Protein AF-A0A0N5ASW5-F1 (afdb_monomer_lite)

Radius of gyration: 36.77 Å; chains: 1; bounding box: 75×44×100 Å

Foldseek 3Di:
DVVVPDPDPDDPVVVVVVVVVVVVVVVVVVVVVVVVVCCVVPPDDPPDDDDPVVVVCVVVVVVVVVVCVVCVVVVVVVVVVPPPDQWDWAKKWKFKDKAPFFTPAIDIDGPVQWDQADPVRLVVLVVLLVPDDDDPLSVLQVVVCVVDDSRNHTDHDDDLHGPDDRPGDPVNLVVLLVCLVVVHWMWMKMKMWTDTPDPPFDIAIDIDIGTADNVVSVQVSCQSVVVDFKDKGKDQAADAWDDDRHYHIGHPVSSCVSNVRRIDIDMDGDDDDD

Sequence (274 aa):
MDWTFTATSLTVGDFVRLENYYNEFLSQNCWIQFDHWIDTFFPTQKGRPSPMPGKFFKGVASIVGLIAVMLAPMFMFAFLNSFGTRDPPNYLRFSISIGGYPTLYEMHATGSTLHNISVEGMNVINQELHSLKDNEMRRSAYAFLSVFSNADVFQVFLEPYSLSNWEISTFTKQRLLAQLHRKEKLSFIFEMKIERESRGAPSTHFTSVSAIEPLQMESLMSVINGSVSKANITLNLPRYFLVPPFSVVTPAVPVNLALNASRINSTWKYEQGC

pLDDT: mean 88.05, std 7.62, range [48.09, 97.06]

Structure (mmCIF, N/CA/C/O backbone):
data_AF-A0A0N5ASW5-F1
#
_entry.id   AF-A0A0N5ASW5-F1
#
loop_
_atom_site.group_PDB
_atom_site.id
_atom_site.type_symbol
_atom_site.label_atom_id
_atom_site.label_alt_id
_atom_site.label_comp_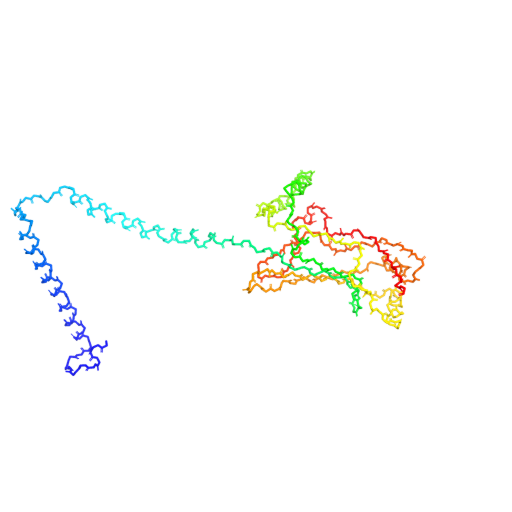id
_atom_site.label_asym_id
_atom_site.label_entity_id
_atom_site.label_seq_id
_atom_site.pdbx_PDB_ins_code
_atom_site.Cartn_x
_atom_site.Cartn_y
_atom_site.Cartn_z
_atom_site.occupancy
_atom_site.B_iso_or_equ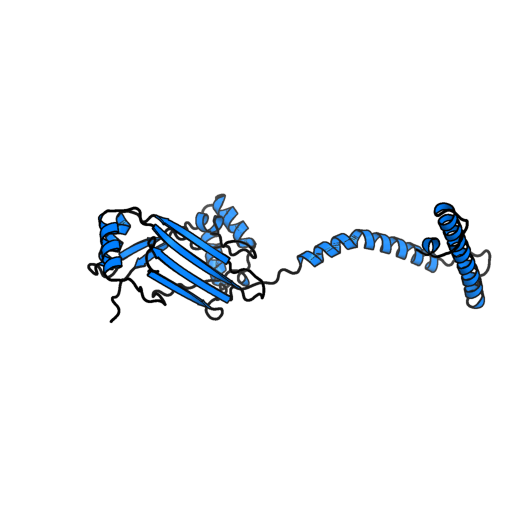iv
_atom_site.auth_seq_id
_atom_site.auth_comp_id
_atom_site.auth_asym_id
_atom_site.auth_atom_id
_atom_site.pdbx_PDB_model_num
ATOM 1 N N . MET A 1 1 ? -2.489 -16.445 -52.102 1.00 87.31 1 MET A N 1
ATOM 2 C CA . MET A 1 1 ? -3.836 -15.966 -52.476 1.00 87.31 1 MET A CA 1
ATOM 3 C C . MET A 1 1 ? -3.977 -15.918 -53.997 1.00 87.31 1 MET A C 1
ATOM 5 O O . MET A 1 1 ? -4.982 -16.382 -54.500 1.00 87.31 1 MET A O 1
ATOM 9 N N . ASP A 1 2 ? -2.964 -15.478 -54.744 1.00 91.69 2 ASP A N 1
ATOM 10 C CA . ASP A 1 2 ? -3.066 -15.351 -56.213 1.00 91.69 2 ASP A CA 1
ATOM 11 C C . ASP A 1 2 ? -3.300 -16.669 -56.970 1.00 91.69 2 ASP A C 1
ATOM 13 O O . ASP A 1 2 ? -4.085 -16.704 -57.918 1.00 91.69 2 ASP A O 1
ATOM 17 N N . TRP A 1 3 ? -2.712 -17.780 -56.510 1.00 92.81 3 TRP A N 1
ATOM 18 C CA . TRP A 1 3 ? -2.950 -19.103 -57.106 1.00 92.81 3 TRP A CA 1
ATOM 19 C C . TRP A 1 3 ? -4.429 -19.520 -57.078 1.00 92.81 3 TRP A C 1
ATOM 21 O O . TRP A 1 3 ? -4.921 -20.082 -58.049 1.00 92.81 3 TRP A O 1
ATOM 31 N N . THR A 1 4 ? -5.163 -19.226 -55.995 1.00 92.75 4 THR A N 1
ATOM 32 C CA . THR A 1 4 ? -6.551 -19.700 -55.833 1.00 92.75 4 THR A CA 1
ATOM 33 C C . THR A 1 4 ? -7.538 -19.014 -56.774 1.00 92.75 4 THR A C 1
ATOM 35 O O . THR A 1 4 ? -8.599 -19.567 -57.037 1.00 92.75 4 THR A O 1
ATOM 38 N N . PHE A 1 5 ? -7.213 -17.814 -57.262 1.00 93.19 5 PHE A N 1
ATOM 39 C CA . PHE A 1 5 ? -8.097 -17.012 -58.116 1.00 93.19 5 PHE A CA 1
ATOM 40 C C . PHE A 1 5 ? -7.650 -16.958 -59.581 1.00 93.19 5 PHE A C 1
ATOM 42 O O . PHE A 1 5 ? -8.340 -16.368 -60.410 1.00 93.19 5 PHE A O 1
ATOM 49 N N . THR A 1 6 ? -6.527 -17.593 -59.919 1.00 90.94 6 THR A N 1
ATOM 50 C CA . THR A 1 6 ? -5.991 -17.623 -61.282 1.00 90.94 6 THR A CA 1
ATOM 51 C C . THR A 1 6 ? -6.285 -18.971 -61.925 1.00 90.94 6 THR A C 1
ATOM 53 O O . THR A 1 6 ? -5.970 -20.017 -61.362 1.00 90.94 6 THR A O 1
ATOM 56 N N . ALA A 1 7 ? -6.852 -18.967 -63.132 1.00 91.12 7 ALA A N 1
ATOM 57 C CA . ALA A 1 7 ? -7.035 -20.190 -63.906 1.00 91.12 7 ALA A CA 1
ATOM 58 C C . ALA A 1 7 ? -5.672 -20.692 -64.422 1.00 91.12 7 ALA A C 1
ATOM 60 O O . ALA A 1 7 ? -5.204 -20.269 -65.477 1.00 91.12 7 ALA A O 1
ATOM 61 N N . THR A 1 8 ? -5.020 -21.571 -63.657 1.00 91.69 8 THR A N 1
ATOM 62 C CA . THR A 1 8 ? -3.728 -22.187 -63.993 1.00 91.69 8 THR A CA 1
ATOM 63 C C . THR A 1 8 ? -3.811 -23.710 -63.944 1.00 91.69 8 THR A C 1
ATOM 65 O O . THR A 1 8 ? -4.549 -24.279 -63.143 1.00 91.69 8 THR A O 1
ATOM 68 N N . SER A 1 9 ? -3.043 -24.381 -64.802 1.00 92.38 9 SER A N 1
ATOM 69 C CA . SER A 1 9 ? -2.887 -25.840 -64.795 1.00 92.38 9 SER A CA 1
ATOM 70 C C . SER A 1 9 ? -1.784 -26.319 -63.843 1.00 92.38 9 SER A C 1
ATOM 72 O O . SER A 1 9 ? -1.559 -27.522 -63.727 1.00 92.38 9 SER A O 1
ATOM 74 N N . LEU A 1 10 ? -1.061 -25.392 -63.205 1.00 93.44 10 LEU A N 1
ATOM 75 C CA . LEU A 1 10 ? 0.015 -25.696 -62.265 1.00 93.44 10 LEU A CA 1
ATOM 76 C C . LEU A 1 10 ? -0.542 -26.095 -60.896 1.00 93.44 10 LEU A C 1
ATOM 78 O O . LEU A 1 10 ? -1.493 -25.492 -60.387 1.00 93.44 10 LEU A O 1
ATOM 82 N N . THR A 1 11 ? 0.111 -27.066 -60.255 1.00 93.06 11 THR A N 1
ATOM 83 C CA . THR A 1 11 ? -0.141 -27.363 -58.841 1.00 93.06 11 THR A CA 1
ATOM 84 C C . THR A 1 11 ? 0.278 -26.175 -57.965 1.00 93.06 11 THR A C 1
ATOM 86 O O . THR A 1 11 ? 1.081 -25.338 -58.383 1.00 93.06 11 THR A O 1
ATOM 89 N N . VAL A 1 12 ? -0.226 -26.098 -56.726 1.00 92.62 12 VAL A N 1
ATOM 90 C CA . VAL A 1 12 ? 0.167 -25.041 -55.767 1.00 92.62 12 VAL A CA 1
ATOM 91 C C . VAL A 1 12 ? 1.690 -24.967 -55.615 1.00 92.62 12 VAL A C 1
ATOM 93 O O . VAL A 1 12 ? 2.259 -23.879 -55.602 1.00 92.62 12 VAL A O 1
ATOM 96 N N . GLY A 1 13 ? 2.353 -26.125 -55.510 1.00 93.56 13 GLY A N 1
ATOM 97 C CA . GLY A 1 13 ? 3.802 -26.202 -55.327 1.00 93.56 13 GLY A CA 1
ATOM 98 C C . GLY A 1 13 ? 4.571 -25.669 -56.534 1.00 93.56 13 GLY A C 1
ATOM 99 O O . GLY A 1 13 ? 5.510 -24.892 -56.365 1.00 93.56 13 GLY A O 1
ATOM 100 N N . ASP A 1 14 ? 4.138 -26.023 -57.746 1.00 94.50 14 ASP A N 1
ATOM 101 C CA . ASP A 1 14 ? 4.777 -25.555 -58.980 1.00 94.50 14 ASP A CA 1
ATOM 102 C C . ASP A 1 14 ? 4.554 -24.056 -59.203 1.00 94.50 14 ASP A C 1
ATOM 104 O O . ASP A 1 14 ? 5.468 -23.356 -59.634 1.00 94.50 14 ASP A O 1
ATOM 108 N N . PHE A 1 15 ? 3.371 -23.543 -58.849 1.00 95.00 15 PHE A N 1
ATOM 109 C CA . PHE A 1 15 ? 3.071 -22.113 -58.905 1.00 95.00 15 PHE A CA 1
ATOM 110 C C . PHE A 1 15 ? 3.951 -21.306 -57.944 1.00 95.00 15 PHE A C 1
ATOM 112 O O . PHE A 1 15 ? 4.569 -20.328 -58.355 1.00 95.00 15 PHE A O 1
ATOM 119 N N . VAL A 1 16 ? 4.072 -21.736 -56.681 1.00 94.38 16 VAL A N 1
ATOM 120 C CA . VAL A 1 16 ? 4.953 -21.076 -55.698 1.00 94.38 16 VAL A CA 1
ATOM 121 C C . VAL A 1 16 ? 6.413 -21.134 -56.145 1.00 94.38 16 VAL A C 1
ATOM 123 O O . VAL A 1 16 ? 7.151 -20.164 -55.980 1.00 94.38 16 VAL A O 1
ATOM 126 N N . ARG A 1 17 ? 6.846 -22.249 -56.741 1.00 95.50 17 ARG A N 1
ATOM 127 C CA . ARG A 1 17 ? 8.215 -22.387 -57.244 1.00 95.50 17 ARG A CA 1
ATOM 128 C C . ARG A 1 17 ? 8.492 -21.452 -58.422 1.00 95.50 17 ARG A C 1
ATOM 130 O O . ARG A 1 17 ? 9.551 -20.827 -58.449 1.00 95.50 17 ARG A O 1
ATOM 137 N N . LEU A 1 18 ? 7.559 -21.351 -59.369 1.00 95.12 18 LEU A N 1
ATOM 138 C CA . LEU A 1 18 ? 7.642 -20.406 -60.483 1.00 95.12 18 LEU A CA 1
ATOM 139 C C . LEU A 1 18 ? 7.717 -18.960 -59.971 1.00 95.12 18 LEU A C 1
ATOM 141 O O . LEU A 1 18 ? 8.572 -18.203 -60.423 1.00 95.12 18 LEU A O 1
ATOM 145 N N . GLU A 1 19 ? 6.903 -18.615 -58.974 1.00 94.81 19 GLU A N 1
ATOM 146 C CA . GLU A 1 19 ? 6.900 -17.290 -58.351 1.00 94.81 19 GLU A CA 1
ATOM 147 C C . GLU A 1 19 ? 8.222 -16.979 -57.628 1.00 94.81 19 GLU A C 1
ATOM 149 O O . GLU A 1 19 ? 8.755 -15.878 -57.745 1.00 94.81 19 GLU A O 1
ATOM 154 N N . ASN A 1 20 ? 8.816 -17.947 -56.923 1.00 96.12 20 ASN A N 1
ATOM 155 C CA . ASN A 1 20 ? 10.120 -17.741 -56.287 1.00 96.12 20 ASN A CA 1
ATOM 156 C C . ASN A 1 20 ? 11.228 -17.480 -57.322 1.00 96.12 20 ASN A C 1
ATOM 158 O O . ASN A 1 20 ? 11.999 -16.536 -57.165 1.00 96.12 20 ASN A O 1
ATOM 162 N N . TYR A 1 21 ? 11.278 -18.262 -58.409 1.00 97.06 21 TYR A N 1
ATOM 163 C CA . TYR A 1 21 ? 12.238 -18.021 -59.494 1.00 97.06 21 TYR A CA 1
ATOM 164 C C . TYR A 1 21 ? 12.029 -16.662 -60.159 1.00 97.06 21 TYR A C 1
ATOM 166 O O . TYR A 1 21 ? 13.002 -15.970 -60.459 1.00 97.06 21 TYR A O 1
ATOM 174 N N . TYR A 1 22 ? 10.773 -16.271 -60.379 1.00 95.81 22 TYR A N 1
ATOM 175 C CA . TYR A 1 22 ? 10.449 -14.962 -60.930 1.00 95.81 22 TYR A CA 1
ATOM 176 C C . TYR A 1 22 ? 10.956 -13.832 -60.022 1.00 95.81 22 TYR A C 1
ATOM 178 O O . TYR A 1 22 ? 11.618 -12.915 -60.506 1.00 95.81 22 TYR A O 1
ATOM 186 N N . ASN A 1 23 ? 10.737 -13.931 -58.708 1.00 96.00 23 ASN A N 1
ATOM 187 C CA . ASN A 1 23 ? 11.215 -12.942 -57.739 1.00 96.00 23 ASN A CA 1
ATOM 188 C C . ASN A 1 23 ? 12.749 -12.875 -57.658 1.00 96.00 23 ASN A C 1
ATOM 190 O O . ASN A 1 23 ? 13.314 -11.781 -57.601 1.00 96.00 23 ASN A O 1
ATOM 194 N N . GLU A 1 24 ? 13.441 -14.016 -57.705 1.00 96.12 24 GLU A N 1
ATOM 195 C CA . GLU A 1 24 ? 14.909 -14.056 -57.757 1.00 96.12 24 GLU A CA 1
ATOM 196 C C . GLU A 1 24 ? 15.450 -13.404 -59.036 1.00 96.12 24 GLU A C 1
ATOM 198 O O . GLU A 1 24 ? 16.344 -12.554 -58.969 1.00 96.12 24 GLU A O 1
ATOM 203 N N . PHE A 1 25 ? 14.882 -13.748 -60.196 1.00 96.62 25 PHE A N 1
ATOM 204 C CA . PHE A 1 25 ? 15.273 -13.169 -61.481 1.00 96.62 25 PHE A CA 1
ATOM 205 C C . PHE A 1 25 ? 15.029 -11.658 -61.514 1.00 96.62 25 PHE A C 1
ATOM 207 O O . PHE A 1 25 ? 15.906 -10.888 -61.910 1.00 96.62 25 PHE A O 1
ATOM 214 N N . LEU A 1 26 ? 13.856 -11.219 -61.053 1.00 96.38 26 LEU A N 1
ATOM 215 C CA . LEU A 1 26 ? 13.510 -9.807 -60.997 1.00 96.38 26 LEU A CA 1
ATOM 216 C C . LEU A 1 26 ? 14.457 -9.043 -60.064 1.00 96.38 26 LEU A C 1
ATOM 218 O O . LEU A 1 26 ? 14.933 -7.970 -60.430 1.00 96.38 26 LEU A O 1
ATOM 222 N N . SER A 1 27 ? 14.793 -9.610 -58.899 1.00 95.44 27 SER A N 1
ATOM 223 C CA . SER A 1 27 ? 15.769 -9.022 -57.977 1.00 95.44 27 SER A CA 1
ATOM 224 C C . SER A 1 27 ? 17.135 -8.837 -58.644 1.00 95.44 27 SER A C 1
ATOM 226 O O . SER A 1 27 ? 17.696 -7.742 -58.594 1.00 95.44 27 SER A O 1
ATOM 228 N N . GLN A 1 28 ? 17.650 -9.864 -59.326 1.00 95.50 28 GLN A N 1
ATOM 229 C CA . GLN A 1 28 ? 18.925 -9.782 -60.047 1.00 95.50 28 GLN A CA 1
ATOM 230 C C . GLN A 1 28 ? 18.892 -8.735 -61.164 1.00 95.50 28 GLN A C 1
ATOM 232 O O . GLN A 1 28 ? 19.827 -7.945 -61.291 1.00 95.50 28 GLN A O 1
ATOM 237 N N . ASN A 1 29 ? 17.811 -8.687 -61.943 1.00 95.50 29 ASN A N 1
ATOM 238 C CA . ASN A 1 29 ? 17.663 -7.704 -63.010 1.00 95.50 29 ASN A CA 1
ATOM 239 C C . ASN A 1 29 ? 17.637 -6.267 -62.459 1.00 95.50 29 ASN A C 1
ATOM 241 O O . ASN A 1 29 ? 18.316 -5.391 -62.995 1.00 95.50 29 ASN A O 1
ATOM 245 N N . CYS A 1 30 ? 16.933 -6.032 -61.347 1.00 95.94 30 CYS A N 1
ATOM 246 C CA . CYS A 1 30 ? 16.947 -4.745 -60.649 1.00 95.94 30 CYS A CA 1
ATOM 247 C C . CYS A 1 30 ? 18.352 -4.373 -60.150 1.00 95.94 30 CYS A C 1
ATOM 249 O O . CYS A 1 30 ? 18.756 -3.222 -60.295 1.00 95.94 30 CYS A O 1
ATOM 251 N N . TRP A 1 31 ? 19.122 -5.327 -59.611 1.00 95.38 31 TRP A N 1
ATOM 252 C CA . TRP A 1 31 ? 20.511 -5.088 -59.198 1.00 95.38 31 TRP A CA 1
ATOM 253 C C . TRP A 1 31 ? 21.413 -4.690 -60.369 1.00 95.38 31 TRP A C 1
ATOM 255 O O . TRP A 1 31 ? 22.183 -3.742 -60.238 1.00 95.38 31 TRP A O 1
ATOM 265 N N . ILE A 1 32 ? 21.296 -5.363 -61.517 1.00 93.12 32 ILE A N 1
ATOM 266 C CA . ILE A 1 32 ? 22.068 -5.036 -62.728 1.00 93.12 32 ILE A CA 1
ATOM 267 C C . ILE A 1 32 ? 21.703 -3.637 -63.242 1.00 93.12 32 ILE A C 1
ATOM 269 O O . ILE A 1 32 ? 22.583 -2.836 -63.552 1.00 93.12 32 ILE A O 1
ATOM 273 N N . GLN A 1 33 ? 20.408 -3.315 -63.307 1.00 93.25 33 GLN A N 1
ATOM 274 C CA . GLN A 1 33 ? 19.946 -1.986 -63.720 1.00 93.25 33 GLN A CA 1
ATOM 275 C C . GLN A 1 33 ? 20.427 -0.890 -62.766 1.00 93.25 33 GLN A C 1
ATOM 277 O O . GLN A 1 33 ? 20.834 0.182 -63.214 1.00 93.25 33 GLN A O 1
ATOM 282 N N . PHE A 1 34 ? 20.406 -1.161 -61.461 1.00 90.50 34 PHE A N 1
ATOM 283 C CA . PHE A 1 34 ? 20.915 -0.249 -60.446 1.00 90.50 34 PHE A CA 1
ATOM 284 C C . PHE A 1 34 ? 22.425 -0.017 -60.585 1.00 90.50 34 PHE A C 1
ATOM 286 O O . PHE A 1 34 ? 22.869 1.124 -60.486 1.00 90.50 34 PHE A O 1
ATOM 293 N N . ASP A 1 35 ? 23.205 -1.061 -60.872 1.00 87.75 35 ASP A N 1
ATOM 294 C CA . ASP A 1 35 ? 24.650 -0.954 -61.112 1.00 87.75 35 ASP A CA 1
ATOM 295 C C . ASP A 1 35 ? 24.953 -0.089 -62.348 1.00 87.75 35 ASP A C 1
ATOM 297 O O . ASP A 1 35 ? 25.720 0.868 -62.266 1.00 87.75 35 ASP A O 1
ATOM 301 N N . HIS A 1 36 ? 24.248 -0.324 -63.463 1.00 88.31 36 HIS A N 1
ATOM 302 C CA . HIS A 1 36 ? 24.344 0.519 -64.664 1.00 88.31 36 HIS A CA 1
ATOM 303 C C . HIS A 1 36 ? 23.963 1.984 -64.391 1.00 88.31 36 HIS A C 1
ATOM 305 O O . HIS A 1 36 ? 24.597 2.910 -64.910 1.00 88.31 36 HIS A O 1
ATOM 311 N N . TRP A 1 37 ? 22.922 2.207 -63.583 1.00 89.44 37 TRP A N 1
ATOM 312 C CA . TRP A 1 37 ? 22.513 3.547 -63.172 1.00 89.44 37 TRP A CA 1
ATOM 313 C C . TRP A 1 37 ? 23.610 4.225 -62.342 1.00 89.44 37 TRP A C 1
ATOM 315 O O . TRP A 1 37 ? 23.983 5.354 -62.655 1.00 89.44 37 TRP A O 1
ATOM 325 N N . ILE A 1 38 ? 24.188 3.536 -61.350 1.00 84.50 38 ILE A N 1
ATOM 326 C CA . ILE A 1 38 ? 25.306 4.063 -60.552 1.00 84.50 38 ILE A CA 1
ATOM 327 C C . ILE A 1 38 ? 26.499 4.406 -61.440 1.00 84.50 38 ILE A C 1
ATOM 329 O O . ILE A 1 38 ? 27.022 5.511 -61.316 1.00 84.50 38 ILE A O 1
ATOM 333 N N . ASP A 1 39 ? 26.906 3.518 -62.348 1.00 81.38 39 ASP A N 1
ATOM 334 C CA . ASP A 1 39 ? 28.066 3.731 -63.222 1.00 81.38 39 ASP A CA 1
ATOM 335 C C . ASP A 1 39 ? 27.908 4.962 -64.133 1.00 81.38 39 ASP A C 1
ATOM 337 O O . ASP A 1 39 ? 28.898 5.607 -64.482 1.00 81.38 39 ASP A O 1
ATOM 341 N N . THR A 1 40 ? 26.668 5.328 -64.480 1.00 83.75 40 THR A N 1
ATOM 342 C CA . THR A 1 40 ? 26.372 6.524 -65.286 1.00 83.75 40 THR A CA 1
ATOM 343 C C . THR A 1 40 ? 26.692 7.820 -64.532 1.00 83.75 40 THR A C 1
ATOM 345 O O . THR A 1 40 ? 27.187 8.775 -65.129 1.00 83.75 40 THR A O 1
ATOM 348 N N . PHE A 1 41 ? 26.430 7.866 -63.222 1.00 81.94 41 PHE A N 1
ATOM 349 C CA . PHE A 1 41 ? 26.639 9.062 -62.391 1.00 81.94 41 PHE A CA 1
ATOM 350 C C . PHE A 1 41 ? 27.962 9.037 -61.608 1.00 81.94 41 PHE A C 1
ATOM 352 O O . PHE A 1 41 ? 28.520 10.090 -61.301 1.00 81.94 41 PHE A O 1
ATOM 359 N N . PHE A 1 42 ? 28.483 7.848 -61.304 1.00 78.75 42 PHE A N 1
ATOM 360 C CA . PHE A 1 42 ? 29.691 7.605 -60.519 1.00 78.75 42 PHE A CA 1
ATOM 361 C C . PHE A 1 42 ? 30.549 6.530 -61.205 1.00 78.75 42 PHE A C 1
ATOM 363 O O . PHE A 1 42 ? 30.552 5.381 -60.764 1.00 78.75 42 PHE A O 1
ATOM 370 N N . PRO A 1 43 ? 31.298 6.873 -62.271 1.00 74.69 43 PRO A N 1
ATOM 371 C CA . PRO A 1 43 ? 32.051 5.890 -63.041 1.00 74.69 43 PRO A CA 1
ATOM 372 C C . PRO A 1 43 ? 33.133 5.243 -62.174 1.00 74.69 43 PRO A C 1
ATOM 374 O O . PRO A 1 43 ? 34.139 5.866 -61.814 1.00 74.69 43 PRO A O 1
ATOM 377 N N . THR A 1 44 ? 32.937 3.971 -61.836 1.00 71.69 44 THR A N 1
ATOM 378 C CA . THR A 1 44 ? 33.926 3.196 -61.092 1.00 71.69 44 THR A CA 1
ATOM 379 C C . THR A 1 44 ? 34.940 2.574 -62.055 1.00 71.69 44 THR A C 1
ATOM 381 O O . THR A 1 44 ? 34.599 1.965 -63.068 1.00 71.69 44 THR A O 1
ATOM 384 N N . GLN A 1 45 ? 36.239 2.738 -61.783 1.00 73.31 45 GLN A N 1
ATOM 385 C CA . GLN A 1 45 ? 37.270 2.096 -62.604 1.00 73.31 45 GLN A CA 1
ATOM 386 C C . GLN A 1 45 ? 37.308 0.592 -62.310 1.00 73.31 45 GLN A C 1
ATOM 388 O O . GLN A 1 45 ? 37.710 0.173 -61.219 1.00 73.31 45 GLN A O 1
ATOM 393 N N . LYS A 1 46 ? 36.917 -0.221 -63.297 1.00 74.69 46 LYS A N 1
ATOM 394 C CA . LYS A 1 46 ? 36.947 -1.688 -63.211 1.00 74.69 46 LYS A CA 1
ATOM 395 C C . LYS A 1 46 ? 38.375 -2.171 -62.922 1.00 74.69 46 LYS A C 1
ATOM 397 O O . LYS A 1 46 ? 39.330 -1.720 -63.549 1.00 74.69 46 LYS A O 1
ATOM 402 N N . GLY A 1 47 ? 38.526 -3.070 -61.948 1.00 77.44 47 GLY A N 1
ATOM 403 C CA . GLY A 1 47 ? 39.823 -3.638 -61.550 1.00 77.44 47 GLY A CA 1
ATOM 404 C C . GLY A 1 47 ? 40.577 -2.883 -60.446 1.00 77.44 47 GLY A C 1
ATOM 405 O O . GLY A 1 47 ? 41.649 -3.333 -60.046 1.00 77.44 47 GLY A O 1
ATOM 406 N N . ARG A 1 48 ? 40.039 -1.776 -59.908 1.00 78.44 48 ARG A N 1
ATOM 407 C CA . ARG A 1 48 ? 40.587 -1.134 -58.698 1.00 78.44 48 ARG A CA 1
ATOM 408 C C . ARG A 1 48 ? 39.905 -1.634 -57.419 1.00 78.44 48 ARG A C 1
ATOM 410 O O . ARG A 1 48 ? 38.709 -1.920 -57.432 1.00 78.44 48 ARG A O 1
ATOM 417 N N . PRO A 1 49 ? 40.637 -1.726 -56.291 1.00 77.56 49 PRO A N 1
ATOM 418 C CA . PRO A 1 49 ? 40.036 -2.086 -55.013 1.00 77.56 49 PRO A CA 1
ATOM 419 C C . PRO A 1 49 ? 39.021 -1.020 -54.587 1.00 77.56 49 PRO A C 1
ATOM 421 O O . PRO A 1 49 ? 39.286 0.177 -54.690 1.00 77.56 49 PRO A O 1
ATOM 424 N N . SER A 1 50 ? 37.868 -1.449 -54.068 1.00 77.00 50 SER A N 1
ATOM 425 C CA . SER A 1 50 ? 36.850 -0.521 -53.567 1.00 77.00 50 SER A CA 1
ATOM 426 C C . SER A 1 50 ? 37.380 0.347 -52.412 1.00 77.00 50 SER A C 1
ATOM 428 O O . SER A 1 50 ? 38.195 -0.132 -51.608 1.00 77.00 50 SER A O 1
ATOM 430 N N . PRO A 1 51 ? 36.933 1.617 -52.322 1.00 80.31 51 PRO A N 1
ATOM 431 C CA . PRO A 1 51 ? 37.486 2.598 -51.396 1.00 80.31 51 PRO A CA 1
ATOM 432 C C . PRO A 1 51 ? 37.327 2.143 -49.941 1.00 80.31 51 PRO A C 1
ATOM 434 O O . PRO A 1 51 ? 36.254 1.703 -49.518 1.00 80.31 51 PRO A O 1
ATOM 437 N N . MET A 1 52 ? 38.408 2.271 -49.166 1.00 81.75 52 MET A N 1
ATOM 438 C CA . MET A 1 52 ? 38.479 1.821 -47.771 1.00 81.75 52 MET A CA 1
ATOM 439 C C . MET A 1 52 ? 37.357 2.398 -46.877 1.00 81.75 52 MET A C 1
ATOM 441 O O . MET A 1 52 ? 36.765 1.610 -46.135 1.00 81.75 52 MET A O 1
ATOM 445 N N . PRO A 1 53 ? 36.968 3.692 -46.975 1.00 85.25 53 PRO A N 1
ATOM 446 C CA . PRO A 1 53 ? 35.889 4.244 -46.149 1.00 85.25 53 PRO A CA 1
ATOM 447 C C . PRO A 1 53 ? 34.536 3.553 -46.366 1.00 85.25 53 PRO A C 1
ATOM 449 O O . PRO A 1 53 ? 33.816 3.286 -45.406 1.00 85.25 53 PRO A O 1
ATOM 452 N N . GLY A 1 54 ? 34.207 3.195 -47.613 1.00 83.62 54 GLY A N 1
ATOM 453 C CA . GLY A 1 54 ? 32.944 2.526 -47.942 1.00 83.62 54 GLY A CA 1
ATOM 454 C C . GLY A 1 54 ? 32.872 1.099 -47.396 1.00 83.62 54 GLY A C 1
ATOM 455 O O . GLY A 1 54 ? 31.821 0.669 -46.919 1.00 83.62 54 GLY A O 1
ATOM 456 N N . LYS A 1 55 ? 34.002 0.379 -47.406 1.00 86.44 55 LYS A N 1
ATOM 457 C CA . LYS A 1 55 ? 34.110 -0.953 -46.786 1.00 86.44 55 LYS A CA 1
ATOM 458 C C . LYS A 1 55 ? 33.937 -0.875 -45.275 1.00 86.44 55 LYS A C 1
ATOM 460 O O . LYS A 1 55 ? 33.172 -1.649 -44.707 1.00 86.44 55 LYS A O 1
ATOM 465 N N . PHE A 1 56 ? 34.626 0.076 -44.648 1.00 91.56 56 PHE A N 1
ATOM 466 C CA . PHE A 1 56 ? 34.574 0.268 -43.207 1.00 91.56 56 PHE A CA 1
ATOM 467 C C . PHE A 1 56 ? 33.160 0.624 -42.745 1.00 91.56 56 PHE A C 1
ATOM 469 O O . PHE A 1 56 ? 32.643 -0.025 -41.845 1.00 91.56 56 PHE A O 1
ATOM 476 N N . PHE A 1 57 ? 32.487 1.567 -43.413 1.00 92.69 57 PHE A N 1
ATOM 477 C CA . PHE A 1 57 ? 31.121 1.954 -43.060 1.00 92.69 57 PHE A CA 1
ATOM 478 C C . PHE A 1 57 ? 30.130 0.790 -43.177 1.00 92.69 57 PHE A C 1
ATOM 480 O O . PHE A 1 57 ? 29.374 0.546 -42.244 1.00 92.69 57 PHE A O 1
ATOM 487 N N . LYS A 1 58 ? 30.163 0.022 -44.279 1.00 91.00 58 LYS A N 1
ATOM 488 C CA . LYS A 1 58 ? 29.285 -1.151 -44.454 1.00 91.00 58 LYS A CA 1
ATOM 489 C C . LYS A 1 58 ? 29.540 -2.224 -43.387 1.00 91.00 58 LYS A C 1
ATOM 491 O O . LYS A 1 58 ? 28.590 -2.794 -42.858 1.00 91.00 58 LYS A O 1
ATOM 496 N N . GLY A 1 59 ? 30.808 -2.475 -43.053 1.00 93.56 59 GLY A N 1
ATOM 497 C CA . GLY A 1 59 ? 31.187 -3.430 -42.010 1.00 93.56 59 GLY A CA 1
ATOM 498 C C . GLY A 1 59 ? 30.749 -2.983 -40.614 1.00 93.56 59 GLY A C 1
ATOM 499 O O . GLY A 1 59 ? 30.076 -3.732 -39.910 1.00 93.56 59 GLY A O 1
ATOM 500 N N . VAL A 1 60 ? 31.066 -1.743 -40.237 1.00 95.62 60 VAL A N 1
ATOM 501 C CA . VAL A 1 60 ? 30.682 -1.167 -38.941 1.00 95.62 60 VAL A CA 1
ATOM 502 C C . VAL A 1 60 ? 29.165 -1.084 -38.807 1.00 95.62 60 VAL A C 1
ATOM 504 O O . VAL A 1 60 ? 28.641 -1.479 -37.773 1.00 95.62 60 VAL A O 1
ATOM 507 N N . ALA A 1 61 ? 28.445 -0.654 -39.847 1.00 95.94 61 ALA A N 1
ATOM 508 C CA . ALA A 1 61 ? 26.985 -0.599 -39.829 1.00 95.94 61 ALA A CA 1
ATOM 509 C C . ALA A 1 61 ? 26.356 -1.984 -39.596 1.00 95.94 61 ALA A C 1
ATOM 511 O O . ALA A 1 61 ? 25.411 -2.096 -38.819 1.00 95.94 61 ALA A O 1
ATOM 512 N N . SER A 1 62 ? 26.907 -3.041 -40.206 1.00 95.44 62 SER A N 1
ATOM 513 C CA . SER A 1 62 ? 26.455 -4.422 -39.983 1.00 95.44 62 SER A CA 1
ATOM 514 C C . SER A 1 62 ? 26.669 -4.871 -38.532 1.00 95.44 62 SER A C 1
ATOM 516 O O . SER A 1 62 ? 25.746 -5.370 -37.888 1.00 95.44 62 SER A O 1
ATOM 518 N N . ILE A 1 63 ? 27.861 -4.620 -37.979 1.00 96.62 63 ILE A N 1
ATOM 519 C CA . ILE A 1 63 ? 28.191 -4.972 -36.590 1.00 96.62 63 ILE A CA 1
ATOM 520 C C . ILE A 1 63 ? 27.311 -4.191 -35.603 1.00 96.62 63 ILE A C 1
ATOM 522 O O . ILE A 1 63 ? 26.765 -4.775 -34.670 1.00 96.62 63 ILE A O 1
ATOM 526 N N . VAL A 1 64 ? 27.124 -2.886 -35.820 1.00 96.50 64 VAL A N 1
ATOM 527 C CA . VAL A 1 64 ? 26.248 -2.039 -34.993 1.00 96.50 64 VAL A CA 1
ATOM 528 C C . VAL A 1 64 ? 24.798 -2.517 -35.062 1.00 96.50 64 VAL A C 1
ATOM 530 O O . VAL A 1 64 ? 24.143 -2.595 -34.026 1.00 96.50 64 VAL A O 1
ATOM 533 N N . GLY A 1 65 ? 24.303 -2.889 -36.247 1.00 96.44 65 GLY A N 1
ATOM 534 C CA . GLY A 1 65 ? 22.964 -3.459 -36.410 1.00 96.44 65 GLY A CA 1
ATOM 535 C C . GLY A 1 65 ? 22.776 -4.746 -35.606 1.00 96.44 65 GLY A C 1
ATOM 536 O O . GLY A 1 65 ? 21.772 -4.901 -34.914 1.00 96.44 65 GLY A O 1
ATOM 537 N N . LEU A 1 66 ? 23.771 -5.636 -35.618 1.00 96.12 66 LEU A N 1
ATOM 538 C CA . LEU A 1 66 ? 23.751 -6.868 -34.828 1.00 96.12 66 LEU A CA 1
ATOM 539 C C . LEU A 1 66 ? 23.735 -6.587 -33.317 1.00 96.12 66 LEU A C 1
ATOM 541 O O . LEU A 1 66 ? 22.936 -7.180 -32.592 1.00 96.12 66 LEU A O 1
ATOM 545 N N . ILE A 1 67 ? 24.558 -5.644 -32.847 1.00 96.56 67 ILE A N 1
ATOM 546 C CA . ILE A 1 67 ? 24.563 -5.211 -31.442 1.00 96.56 67 ILE A CA 1
ATOM 547 C C . ILE A 1 67 ? 23.198 -4.627 -31.055 1.00 96.56 67 ILE A C 1
ATOM 549 O O . ILE A 1 67 ? 22.665 -4.959 -29.997 1.00 96.56 67 ILE A O 1
ATOM 553 N N . ALA A 1 68 ? 22.598 -3.798 -31.913 1.00 95.12 68 ALA A N 1
ATOM 554 C CA . ALA A 1 68 ? 21.287 -3.210 -31.663 1.00 95.12 68 ALA A CA 1
ATOM 555 C C . ALA A 1 68 ? 20.192 -4.279 -31.538 1.00 95.12 68 ALA A C 1
ATOM 557 O O . ALA A 1 68 ? 19.377 -4.190 -30.626 1.00 95.12 68 ALA A O 1
ATOM 558 N N . VAL A 1 69 ? 20.195 -5.318 -32.381 1.00 95.81 69 VAL A N 1
ATOM 559 C CA . VAL A 1 69 ? 19.234 -6.434 -32.284 1.00 95.81 69 VAL A CA 1
ATOM 560 C C . VAL A 1 69 ? 19.413 -7.223 -30.984 1.00 95.81 69 VAL A C 1
ATOM 562 O O . VAL A 1 69 ? 18.422 -7.603 -30.367 1.00 95.81 69 VAL A O 1
ATOM 565 N N . MET A 1 70 ? 20.652 -7.435 -30.530 1.00 94.69 70 MET A N 1
ATOM 566 C CA . MET A 1 70 ? 20.915 -8.102 -29.248 1.00 94.69 70 MET A CA 1
ATOM 567 C C . MET A 1 70 ? 20.497 -7.250 -28.042 1.00 94.69 70 MET A C 1
ATOM 569 O O . MET A 1 70 ? 19.989 -7.785 -27.059 1.00 94.69 70 MET A O 1
ATOM 573 N N . LEU A 1 71 ? 20.693 -5.929 -28.104 1.00 94.31 71 LEU A N 1
ATOM 574 C CA . LEU A 1 71 ? 20.386 -5.023 -26.996 1.00 94.31 71 LEU A CA 1
ATOM 575 C C . LEU A 1 71 ? 18.932 -4.535 -26.979 1.00 94.31 71 LEU A C 1
ATOM 577 O O . LEU A 1 71 ? 18.438 -4.169 -25.915 1.00 94.31 71 LEU A O 1
ATOM 581 N N . ALA A 1 72 ? 18.231 -4.524 -28.114 1.00 92.12 72 ALA A N 1
ATOM 582 C CA . ALA A 1 72 ? 16.862 -4.022 -28.209 1.00 92.12 72 ALA A CA 1
ATOM 583 C C . ALA A 1 72 ? 15.895 -4.701 -27.218 1.00 92.12 72 ALA A C 1
ATOM 585 O O . ALA A 1 72 ? 15.175 -3.970 -26.536 1.00 92.12 72 ALA A O 1
ATOM 586 N N . PRO A 1 73 ? 15.908 -6.040 -27.030 1.00 90.62 73 PRO A N 1
ATOM 587 C CA . PRO A 1 73 ? 15.092 -6.683 -26.000 1.00 90.62 73 PRO A CA 1
ATOM 588 C C . PRO A 1 73 ? 15.442 -6.200 -24.588 1.00 90.62 73 PRO A C 1
ATOM 590 O O . PRO A 1 73 ? 14.550 -5.904 -23.798 1.00 90.62 73 PRO A O 1
ATOM 593 N N . MET A 1 74 ? 16.736 -6.059 -24.276 1.00 88.94 74 MET A N 1
ATOM 594 C CA . MET A 1 74 ? 17.203 -5.603 -22.963 1.00 88.94 74 MET A CA 1
ATOM 595 C C . MET A 1 74 ? 16.746 -4.168 -22.669 1.00 88.94 74 MET A C 1
ATOM 597 O O . MET A 1 74 ? 16.225 -3.890 -21.589 1.00 88.94 74 MET A O 1
ATOM 601 N N . PHE A 1 75 ? 16.884 -3.268 -23.645 1.00 87.19 75 PHE A N 1
ATOM 602 C CA . PHE A 1 75 ? 16.405 -1.894 -23.525 1.00 87.19 75 PHE A CA 1
ATOM 603 C C . PHE A 1 75 ? 14.882 -1.830 -23.404 1.00 87.19 75 PHE A C 1
ATOM 605 O O . PHE A 1 75 ? 14.372 -1.087 -22.569 1.00 87.19 75 PHE A O 1
ATOM 612 N N . MET A 1 76 ? 14.148 -2.635 -24.175 1.00 87.62 76 MET A N 1
ATOM 613 C CA . MET A 1 76 ? 12.688 -2.675 -24.113 1.00 87.62 76 MET A CA 1
ATOM 614 C C . MET A 1 76 ? 12.192 -3.044 -22.709 1.00 87.62 76 MET A C 1
ATOM 616 O O . MET A 1 76 ? 11.333 -2.347 -22.171 1.00 87.62 76 MET A O 1
ATOM 620 N N . PHE A 1 77 ? 12.765 -4.069 -22.071 1.00 83.81 77 PHE A N 1
ATOM 621 C CA . PHE A 1 77 ? 12.398 -4.429 -20.696 1.00 83.81 77 PHE A CA 1
ATOM 622 C C . PHE A 1 77 ? 12.742 -3.336 -19.678 1.00 83.81 77 PHE A C 1
ATOM 624 O O . PHE A 1 77 ? 11.961 -3.095 -18.755 1.00 83.81 77 PHE A O 1
ATOM 631 N N . ALA A 1 78 ? 13.872 -2.647 -19.854 1.00 81.69 78 ALA A N 1
ATOM 632 C CA . ALA A 1 78 ? 14.253 -1.539 -18.983 1.00 81.69 78 ALA A CA 1
ATOM 633 C C . ALA A 1 78 ? 13.253 -0.369 -19.059 1.00 81.69 78 ALA A C 1
ATOM 635 O O . ALA A 1 78 ? 12.904 0.204 -18.029 1.00 81.69 78 ALA A O 1
ATOM 636 N N . PHE A 1 79 ? 12.742 -0.046 -20.252 1.00 77.56 79 PHE A N 1
ATOM 637 C CA . PHE A 1 79 ? 11.755 1.024 -20.423 1.00 77.56 79 PHE A CA 1
ATOM 638 C C . PHE A 1 79 ? 10.344 0.626 -19.975 1.00 77.56 79 PHE A C 1
ATOM 640 O O . PHE A 1 79 ? 9.644 1.448 -19.388 1.00 77.56 79 PHE A O 1
ATOM 647 N N . LEU A 1 80 ? 9.926 -0.624 -20.201 1.00 71.00 80 LEU A N 1
ATOM 648 C CA . LEU A 1 80 ? 8.591 -1.097 -19.813 1.00 71.00 80 LEU A CA 1
ATOM 649 C C . LEU A 1 80 ? 8.367 -1.056 -18.294 1.00 71.00 80 LEU A C 1
ATOM 651 O O . LEU A 1 80 ? 7.282 -0.694 -17.847 1.00 71.00 80 LEU A O 1
ATOM 655 N N . ASN A 1 81 ? 9.395 -1.359 -17.499 1.00 61.03 81 ASN A N 1
ATOM 656 C CA . ASN A 1 81 ? 9.310 -1.330 -16.035 1.00 61.03 81 ASN A CA 1
ATOM 657 C C . ASN A 1 81 ? 9.442 0.080 -15.432 1.00 61.03 81 ASN A C 1
ATOM 659 O O . ASN A 1 81 ? 9.307 0.239 -14.220 1.00 61.03 81 ASN A O 1
ATOM 663 N N . SER A 1 82 ? 9.705 1.109 -16.244 1.00 56.34 82 SER A N 1
ATOM 664 C CA . SER A 1 82 ? 9.956 2.468 -15.749 1.00 56.34 82 SER A CA 1
ATOM 665 C C . SER A 1 82 ? 8.682 3.271 -15.446 1.00 56.34 82 SER A C 1
ATOM 667 O O . SER A 1 82 ? 8.782 4.372 -14.904 1.00 56.34 82 SER A O 1
ATOM 669 N N . PHE A 1 83 ? 7.488 2.762 -15.766 1.00 56.16 83 PHE A N 1
ATOM 670 C CA . PHE A 1 83 ? 6.219 3.463 -15.530 1.00 56.16 83 PHE A CA 1
ATOM 671 C C . PHE A 1 83 ? 5.571 3.037 -14.206 1.00 56.16 83 PHE A C 1
ATOM 673 O O . PHE A 1 83 ? 4.479 2.478 -14.173 1.00 56.16 83 PHE A O 1
ATOM 680 N N . GLY A 1 84 ? 6.251 3.306 -13.092 1.00 64.88 84 GLY A N 1
ATOM 681 C CA . GLY A 1 84 ? 5.631 3.286 -11.769 1.00 64.88 84 GLY A CA 1
ATOM 682 C C . GLY A 1 84 ? 4.992 4.641 -11.481 1.00 64.88 84 GLY A C 1
ATOM 683 O O . GLY A 1 84 ? 5.648 5.523 -10.933 1.00 64.88 84 GLY A O 1
ATOM 684 N N . THR A 1 85 ? 3.734 4.850 -11.874 1.00 72.75 85 THR A N 1
ATOM 685 C CA . THR A 1 85 ? 2.998 6.054 -11.464 1.00 72.75 85 THR A CA 1
ATOM 686 C C . THR A 1 85 ? 2.509 5.888 -10.032 1.00 72.75 85 THR A C 1
ATOM 688 O O . THR A 1 85 ? 1.873 4.885 -9.707 1.00 72.75 85 THR A O 1
ATOM 691 N N . ARG A 1 86 ? 2.786 6.875 -9.177 1.00 78.56 86 ARG A N 1
ATOM 692 C CA . ARG A 1 86 ? 2.214 6.931 -7.827 1.00 78.56 86 ARG A CA 1
ATOM 693 C C . ARG A 1 86 ? 0.703 7.115 -7.918 1.00 78.56 86 ARG A C 1
ATOM 695 O O . ARG A 1 86 ? 0.242 7.961 -8.679 1.00 78.56 86 ARG A O 1
ATOM 702 N N . ASP A 1 87 ? -0.036 6.354 -7.121 1.00 82.75 87 ASP A N 1
ATOM 703 C CA . ASP A 1 87 ? -1.497 6.419 -7.055 1.00 82.75 87 ASP A CA 1
ATOM 704 C C . ASP A 1 87 ? -1.925 6.672 -5.598 1.00 82.75 87 ASP A C 1
ATOM 706 O O . ASP A 1 87 ? -2.050 5.722 -4.812 1.00 82.75 87 ASP A O 1
ATOM 710 N N . PRO A 1 88 ? -2.036 7.950 -5.184 1.00 86.81 88 PRO A N 1
ATOM 711 C CA . PRO A 1 88 ? -2.364 8.304 -3.811 1.00 86.81 88 PRO A CA 1
ATOM 712 C C . PRO A 1 88 ? -3.817 7.924 -3.463 1.00 86.81 88 PRO A C 1
ATOM 714 O O . PRO A 1 88 ? -4.699 7.926 -4.330 1.00 86.81 88 PRO A O 1
ATOM 717 N N . PRO A 1 89 ? -4.108 7.605 -2.190 1.00 88.75 89 PRO A N 1
ATOM 718 C CA . PRO A 1 89 ? -5.478 7.403 -1.742 1.00 88.75 89 PRO A CA 1
ATOM 719 C C . PRO A 1 89 ? -6.244 8.732 -1.787 1.00 88.75 89 PRO A C 1
ATOM 721 O O . PRO A 1 89 ? -5.794 9.738 -1.246 1.00 88.75 89 PRO A O 1
ATOM 724 N N . ASN A 1 90 ? -7.420 8.725 -2.411 1.00 89.44 90 ASN A N 1
ATOM 725 C CA . ASN A 1 90 ? -8.304 9.888 -2.490 1.00 89.44 90 ASN A CA 1
ATOM 726 C C . ASN A 1 90 ? -9.374 9.862 -1.390 1.00 89.44 90 ASN A C 1
ATOM 728 O O . ASN A 1 90 ? -9.800 10.900 -0.888 1.00 89.44 90 ASN A O 1
ATOM 732 N N . TYR A 1 91 ? -9.818 8.669 -1.000 1.00 90.81 91 TYR A N 1
ATOM 733 C CA . TYR A 1 91 ? -10.827 8.509 0.035 1.00 90.81 91 TYR A CA 1
ATOM 734 C C . TYR A 1 91 ? -10.526 7.290 0.898 1.00 90.81 91 TYR A C 1
ATOM 736 O O . TYR A 1 91 ? -10.213 6.210 0.398 1.00 90.81 91 TYR A O 1
ATOM 744 N N . LEU A 1 92 ? -10.627 7.472 2.208 1.00 92.19 92 LEU A N 1
ATOM 745 C CA . LEU A 1 92 ? -10.474 6.435 3.211 1.00 92.19 92 LEU A CA 1
ATOM 746 C C . LEU A 1 92 ? -11.681 6.474 4.140 1.00 92.19 92 LEU A C 1
ATOM 748 O O . LEU A 1 92 ? -11.991 7.502 4.734 1.00 92.19 92 LEU A O 1
ATOM 752 N N . ARG A 1 93 ? -12.346 5.334 4.292 1.00 93.12 93 ARG A N 1
ATOM 753 C CA . ARG A 1 93 ? -13.391 5.111 5.290 1.00 93.12 93 ARG A CA 1
ATOM 754 C C . ARG A 1 93 ? -12.886 4.090 6.286 1.00 93.12 93 ARG A C 1
ATOM 756 O O . ARG A 1 93 ? -12.440 3.021 5.882 1.00 93.12 93 ARG A O 1
ATOM 763 N N . PHE A 1 94 ? -12.974 4.409 7.565 1.00 93.56 94 PHE A N 1
ATOM 764 C CA . PHE A 1 94 ? -12.613 3.505 8.645 1.00 93.56 94 PHE A CA 1
ATOM 765 C C . PHE A 1 94 ? -13.781 3.401 9.621 1.00 93.56 94 PHE A C 1
ATOM 767 O O . PHE A 1 94 ? -14.300 4.420 10.072 1.00 93.56 94 PHE A O 1
ATOM 774 N N . SER A 1 95 ? -14.203 2.181 9.932 1.00 94.12 95 SER A N 1
ATOM 775 C CA . SER A 1 95 ? -15.317 1.918 10.835 1.00 94.12 95 SER A CA 1
ATOM 776 C C . SER A 1 95 ? -14.985 0.825 11.845 1.00 94.12 95 SER A C 1
ATOM 778 O O . SER A 1 95 ? -14.262 -0.134 11.565 1.00 94.12 95 SER A O 1
ATOM 780 N N . ILE A 1 96 ? -15.537 0.988 13.046 1.00 93.75 96 ILE A N 1
ATOM 781 C CA . ILE A 1 96 ? -15.463 0.018 14.137 1.00 93.75 96 ILE A CA 1
ATOM 782 C C . ILE A 1 96 ? -16.887 -0.356 14.532 1.00 93.75 96 ILE A C 1
ATOM 784 O O . ILE A 1 96 ? -17.691 0.511 14.882 1.00 93.75 96 ILE A O 1
ATOM 788 N N . SER A 1 97 ? -17.198 -1.645 14.530 1.00 93.25 97 SER A N 1
ATOM 789 C CA . SER A 1 97 ? -18.458 -2.191 15.036 1.00 93.25 97 SER A CA 1
ATOM 790 C C . SER A 1 97 ? -18.202 -3.311 16.045 1.00 93.25 97 SER A C 1
ATOM 792 O O . SER A 1 97 ? -17.095 -3.839 16.160 1.00 93.25 97 SER A O 1
ATOM 794 N N . ILE A 1 98 ? -19.222 -3.657 16.830 1.00 92.31 98 ILE A N 1
ATOM 795 C CA . ILE A 1 98 ? -19.211 -4.847 17.691 1.00 92.31 98 ILE A CA 1
ATOM 796 C C . ILE A 1 98 ? -20.156 -5.864 17.067 1.00 92.31 98 ILE A C 1
ATOM 798 O O . ILE A 1 98 ? -21.345 -5.592 16.949 1.00 92.31 98 ILE A O 1
ATOM 802 N N . GLY A 1 99 ? -19.665 -7.051 16.719 1.00 88.50 99 GLY A N 1
ATOM 803 C CA . GLY A 1 99 ? -20.486 -8.141 16.188 1.00 88.50 99 GLY A CA 1
ATOM 804 C C . GLY A 1 99 ? -21.446 -7.680 15.081 1.00 88.50 99 GLY A C 1
ATOM 805 O O . GLY A 1 99 ? -21.043 -7.009 14.142 1.00 88.50 99 GLY A O 1
ATOM 806 N N . GLY A 1 100 ? -22.729 -8.027 15.206 1.00 88.25 100 GLY A N 1
ATOM 807 C CA . GLY A 1 100 ? -23.784 -7.615 14.267 1.00 88.25 100 GLY A CA 1
ATOM 808 C C . GLY A 1 100 ? -24.501 -6.308 14.631 1.00 88.25 100 GLY A C 1
ATOM 809 O O . GLY A 1 100 ? -25.663 -6.144 14.263 1.00 88.25 100 GLY A O 1
ATOM 810 N N . TYR A 1 101 ? -23.877 -5.431 15.419 1.00 92.88 101 TYR A N 1
ATOM 811 C CA . TYR A 1 101 ? -24.473 -4.170 15.867 1.00 92.88 101 TYR A CA 1
ATOM 812 C C . TYR A 1 101 ? -24.103 -2.992 14.951 1.00 92.88 101 TYR A C 1
ATOM 814 O O . TYR A 1 101 ? -23.106 -3.074 14.231 1.00 92.88 101 TYR A O 1
ATOM 822 N N . PRO A 1 102 ? -24.872 -1.882 14.991 1.00 92.44 102 PRO A N 1
ATOM 823 C CA . PRO A 1 102 ? -24.521 -0.655 14.278 1.00 92.44 102 PRO A CA 1
ATOM 824 C C . PRO A 1 102 ? -23.105 -0.171 14.613 1.00 92.44 102 PRO A C 1
ATOM 826 O O . PRO A 1 102 ? -22.611 -0.399 15.725 1.00 92.44 102 PRO A O 1
ATOM 829 N N . THR A 1 103 ? -22.469 0.502 13.654 1.00 93.25 103 THR A N 1
ATOM 830 C CA . THR A 1 103 ? -21.113 1.050 13.774 1.00 93.25 103 THR A CA 1
ATOM 831 C C . THR A 1 103 ? -21.023 2.019 14.951 1.00 93.25 103 THR A C 1
ATOM 833 O O . THR A 1 103 ? -21.874 2.881 15.142 1.00 93.25 103 THR A O 1
ATOM 836 N N . LEU A 1 104 ? -20.000 1.840 15.783 1.00 92.25 104 LEU A N 1
ATOM 837 C CA . LEU A 1 104 ? -19.765 2.647 16.988 1.00 92.25 104 LEU A CA 1
ATOM 838 C C . LEU A 1 104 ? -18.943 3.885 16.679 1.00 92.25 104 LEU A C 1
ATOM 840 O O . LEU A 1 104 ? -19.085 4.915 17.330 1.00 92.25 104 LEU A O 1
ATOM 844 N N . TYR A 1 105 ? -18.029 3.726 15.732 1.00 92.62 105 TYR A N 1
ATOM 845 C CA . TYR A 1 105 ? -17.112 4.754 15.308 1.00 92.62 105 TYR A CA 1
ATOM 846 C C . TYR A 1 105 ? -16.983 4.670 13.803 1.00 92.62 105 TYR A C 1
ATOM 848 O O . TYR A 1 105 ? -16.738 3.591 13.255 1.00 92.62 105 TYR A O 1
ATOM 856 N N . GLU A 1 106 ? -17.145 5.806 13.153 1.00 93.81 106 GLU A N 1
ATOM 857 C CA . GLU A 1 106 ? -16.967 5.945 11.726 1.00 93.81 106 GLU A CA 1
ATOM 858 C C . GLU A 1 106 ? -16.192 7.215 11.417 1.00 93.81 106 GLU A C 1
ATOM 860 O O . GLU A 1 106 ? -16.461 8.290 11.952 1.00 93.81 106 GLU A O 1
ATOM 865 N N . MET A 1 107 ? -15.230 7.053 10.522 1.00 92.75 107 MET A N 1
ATOM 866 C CA . MET A 1 107 ? -14.337 8.090 10.059 1.00 92.75 107 MET A CA 1
ATOM 867 C C . MET A 1 107 ? -14.275 8.090 8.542 1.00 92.75 107 MET A C 1
ATOM 869 O O . MET A 1 107 ? -14.186 7.032 7.910 1.00 92.75 107 MET A O 1
ATOM 873 N N . HIS A 1 108 ? -14.190 9.289 7.979 1.00 92.12 108 HIS A N 1
ATOM 874 C CA . HIS A 1 108 ? -13.911 9.518 6.576 1.00 92.12 108 HIS A CA 1
ATOM 875 C C . HIS A 1 108 ? -12.768 10.517 6.445 1.00 92.12 108 HIS A C 1
ATOM 877 O O . HIS A 1 108 ? -12.862 11.638 6.933 1.00 92.12 108 HIS A O 1
ATOM 883 N N . ALA A 1 109 ? -11.712 10.124 5.745 1.00 90.12 109 ALA A N 1
ATOM 884 C CA . ALA A 1 109 ? -10.652 11.019 5.319 1.00 90.12 109 ALA A CA 1
ATOM 885 C C . ALA A 1 109 ? -10.710 11.145 3.793 1.00 90.12 109 ALA A C 1
ATOM 887 O O . ALA A 1 109 ? -10.774 10.149 3.073 1.00 90.12 109 ALA A O 1
ATOM 888 N N . THR A 1 110 ? -10.722 12.377 3.300 1.00 87.19 110 THR A N 1
ATOM 889 C CA . THR A 1 110 ? -10.695 12.705 1.864 1.00 87.19 110 THR A CA 1
ATOM 890 C C . THR A 1 110 ? -9.312 13.226 1.473 1.00 87.19 110 THR A C 1
ATOM 892 O O . THR A 1 110 ? -8.505 13.539 2.352 1.00 87.19 110 THR A O 1
ATOM 895 N N . GLY A 1 111 ? -9.022 13.343 0.175 1.00 79.38 111 GLY A N 1
ATOM 896 C CA . GLY A 1 111 ? -7.700 13.712 -0.343 1.00 79.38 111 GLY A CA 1
ATOM 897 C C . GLY A 1 111 ? -7.097 14.990 0.256 1.00 79.38 111 GLY A C 1
ATOM 898 O O . GLY A 1 111 ? -5.882 15.088 0.372 1.00 79.38 111 GLY A O 1
ATOM 899 N N . SER A 1 112 ? -7.913 15.944 0.721 1.00 79.06 112 SER A N 1
ATOM 900 C CA . SER A 1 112 ? -7.430 17.154 1.406 1.00 79.06 112 SER A CA 1
ATOM 901 C C . SER A 1 112 ? -6.936 16.915 2.837 1.00 79.06 112 SER A C 1
ATOM 903 O O . SER A 1 112 ? -6.132 17.698 3.326 1.00 79.06 112 SER A O 1
ATOM 905 N N . THR A 1 113 ? -7.411 15.860 3.502 1.00 82.31 113 THR A N 1
ATOM 906 C CA . THR A 1 113 ? -7.024 15.449 4.868 1.00 82.31 113 THR A CA 1
ATOM 907 C C . THR A 1 113 ? -5.984 14.326 4.878 1.00 82.31 113 THR A C 1
ATOM 909 O O . THR A 1 113 ? -5.346 14.066 5.898 1.00 82.31 113 THR A O 1
ATOM 912 N N . LEU A 1 114 ? -5.816 13.643 3.741 1.00 86.44 114 LEU A N 1
ATOM 913 C CA . LEU A 1 114 ? -4.843 12.575 3.547 1.00 86.44 114 LEU A CA 1
ATOM 914 C C . LEU A 1 114 ? -3.508 13.181 3.120 1.00 86.44 114 LEU A C 1
ATOM 916 O O . LEU A 1 114 ? -3.259 13.435 1.943 1.00 86.44 114 LEU A O 1
ATOM 920 N N . HIS A 1 115 ? -2.635 13.397 4.097 1.00 88.00 115 HIS A N 1
ATOM 921 C CA . HIS A 1 115 ? -1.296 13.908 3.850 1.00 88.00 115 HIS A CA 1
ATOM 922 C C . HIS A 1 115 ? -0.269 12.776 3.828 1.00 88.00 115 HIS A C 1
ATOM 924 O O . HIS A 1 115 ? -0.348 11.794 4.576 1.00 88.00 115 HIS A O 1
ATOM 930 N N . ASN A 1 116 ? 0.720 12.931 2.956 1.00 91.44 116 ASN A N 1
ATOM 931 C CA . ASN A 1 116 ? 1.929 12.128 3.004 1.00 91.44 116 ASN A CA 1
ATOM 932 C C . ASN A 1 116 ? 2.688 12.397 4.311 1.00 91.44 116 ASN A C 1
ATOM 934 O O . ASN A 1 116 ? 2.617 13.484 4.889 1.00 91.44 116 ASN A O 1
ATOM 938 N N . ILE A 1 117 ? 3.419 11.394 4.790 1.00 92.19 117 ILE A N 1
ATOM 939 C CA . ILE A 1 117 ? 4.259 11.557 5.972 1.00 92.19 117 ILE A CA 1
ATOM 940 C C . ILE A 1 117 ? 5.392 12.547 5.669 1.00 92.19 117 ILE A C 1
ATOM 942 O O . ILE A 1 117 ? 5.998 12.526 4.590 1.00 92.19 117 ILE A O 1
ATOM 946 N N . SER A 1 118 ? 5.701 13.427 6.625 1.00 93.44 118 SER A N 1
ATOM 947 C CA . SER A 1 118 ? 6.848 14.325 6.484 1.00 93.44 118 SER A CA 1
ATOM 948 C C . SER A 1 118 ? 8.161 13.532 6.492 1.00 93.44 118 SER A C 1
ATOM 950 O O . SER A 1 118 ? 8.226 12.394 6.972 1.00 93.44 118 SER A O 1
ATOM 952 N N . VAL A 1 119 ? 9.234 14.128 5.965 1.00 92.69 119 VAL A N 1
ATOM 953 C CA . VAL A 1 119 ? 10.568 13.499 5.968 1.00 92.69 119 VAL A CA 1
ATOM 954 C C . VAL A 1 119 ? 11.020 13.223 7.405 1.00 92.69 119 VAL A C 1
ATOM 956 O O . VAL A 1 119 ? 11.572 12.165 7.702 1.00 92.69 119 VAL A O 1
ATOM 959 N N . GLU A 1 120 ? 10.716 14.139 8.321 1.00 92.38 120 GLU A N 1
ATOM 960 C CA . GLU A 1 120 ? 10.972 14.004 9.752 1.00 92.38 120 GLU A CA 1
ATOM 961 C C . GLU A 1 120 ? 10.162 12.852 10.352 1.00 92.38 120 GLU A C 1
ATOM 963 O O . GLU A 1 120 ? 10.723 12.038 11.080 1.00 92.38 120 GLU A O 1
ATOM 968 N N . GLY A 1 121 ? 8.875 12.725 10.008 1.00 89.88 121 GLY A N 1
ATOM 969 C CA . GLY A 1 121 ? 8.026 11.629 10.480 1.00 89.88 121 GLY A CA 1
ATOM 970 C C . GLY A 1 121 ? 8.538 10.255 10.041 1.00 89.88 121 GLY A C 1
ATOM 971 O O . GLY A 1 121 ? 8.587 9.323 10.844 1.00 89.88 121 GLY A O 1
ATOM 972 N N . MET A 1 122 ? 9.000 10.138 8.793 1.00 91.31 122 MET A N 1
ATOM 973 C CA . MET A 1 122 ? 9.627 8.907 8.303 1.00 91.31 122 MET A CA 1
ATOM 974 C C . MET A 1 122 ? 10.953 8.621 9.026 1.00 91.31 122 MET A C 1
ATOM 976 O O . MET A 1 122 ? 11.237 7.477 9.387 1.00 91.31 122 MET A O 1
ATOM 980 N N . ASN A 1 123 ? 11.747 9.660 9.302 1.00 92.00 123 ASN A N 1
ATOM 981 C CA . ASN A 1 123 ? 12.980 9.529 10.077 1.00 92.00 123 ASN A CA 1
ATOM 982 C C . ASN A 1 123 ? 12.720 9.067 11.513 1.00 92.00 123 ASN A C 1
ATOM 984 O O . ASN A 1 123 ? 13.491 8.253 12.010 1.00 92.00 123 ASN A O 1
ATOM 988 N N . VAL A 1 124 ? 11.637 9.511 12.157 1.00 92.69 124 VAL A N 1
ATOM 989 C CA . VAL A 1 124 ? 11.251 9.036 13.496 1.00 92.69 124 VAL A CA 1
ATOM 990 C C . VAL A 1 124 ? 10.969 7.533 13.481 1.00 92.69 124 VAL A C 1
ATOM 992 O O . VAL A 1 124 ? 11.507 6.816 14.318 1.00 92.69 124 VAL A O 1
ATOM 995 N N . ILE A 1 125 ? 10.218 7.023 12.498 1.00 90.75 125 ILE A N 1
ATOM 996 C CA . ILE A 1 125 ? 9.945 5.576 12.374 1.00 90.75 125 ILE A CA 1
ATOM 997 C C . ILE A 1 125 ? 11.250 4.793 12.179 1.00 90.75 125 ILE A C 1
ATOM 999 O O . ILE A 1 125 ? 11.474 3.760 12.814 1.00 90.75 125 ILE A O 1
ATOM 1003 N N . ASN A 1 126 ? 12.141 5.297 11.323 1.00 91.38 126 ASN A N 1
ATOM 1004 C CA . ASN A 1 126 ? 13.443 4.678 11.103 1.00 91.38 126 ASN A CA 1
ATOM 1005 C C . ASN A 1 126 ? 14.302 4.701 12.376 1.00 91.38 126 ASN A C 1
ATOM 1007 O O . ASN A 1 126 ? 14.926 3.695 12.704 1.00 91.38 126 ASN A O 1
ATOM 1011 N N . GLN A 1 127 ? 14.319 5.810 13.119 1.00 91.25 127 GLN A N 1
ATOM 1012 C CA . GLN A 1 127 ? 15.036 5.936 14.391 1.00 91.25 127 GLN A CA 1
ATOM 1013 C C . GLN A 1 127 ? 14.484 4.984 15.456 1.00 91.25 127 GLN A C 1
ATOM 1015 O O . GLN A 1 127 ? 15.269 4.311 16.125 1.00 91.25 127 GLN A O 1
ATOM 1020 N N . GLU A 1 128 ? 13.158 4.863 15.574 1.00 90.62 128 GLU A N 1
ATOM 1021 C CA . GLU A 1 128 ? 12.515 3.881 16.451 1.00 90.62 128 GLU A CA 1
ATOM 1022 C C . GLU A 1 128 ? 12.982 2.463 16.098 1.00 90.62 128 GLU A C 1
ATOM 1024 O O . GLU A 1 128 ? 13.459 1.743 16.974 1.00 90.62 128 GLU A O 1
ATOM 1029 N N . LEU A 1 129 ? 12.970 2.086 14.815 1.00 89.69 129 LEU A N 1
ATOM 1030 C CA . LEU A 1 129 ? 13.476 0.785 14.360 1.00 89.69 129 LEU A CA 1
ATOM 1031 C C . LEU A 1 129 ? 14.981 0.596 14.598 1.00 89.69 129 LEU A C 1
ATOM 1033 O O . LEU A 1 129 ? 15.417 -0.515 14.904 1.00 89.69 129 LEU A O 1
ATOM 1037 N N . HIS A 1 130 ? 15.784 1.653 14.462 1.00 88.44 130 HIS A N 1
ATOM 1038 C CA . HIS A 1 130 ? 17.222 1.621 14.734 1.00 88.44 130 HIS A CA 1
ATOM 1039 C C . HIS A 1 130 ? 17.538 1.449 16.222 1.00 88.44 130 HIS A C 1
ATOM 1041 O O . HIS A 1 130 ? 18.556 0.841 16.545 1.00 88.44 130 HIS A O 1
ATOM 1047 N N . SER A 1 131 ? 16.679 1.948 17.115 1.00 89.06 131 SER A N 1
ATOM 1048 C CA . SER A 1 131 ? 16.841 1.808 18.567 1.00 89.06 131 SER A CA 1
ATOM 1049 C C . SER A 1 131 ? 16.604 0.377 19.074 1.00 89.06 131 SER A C 1
ATOM 1051 O O . SER A 1 131 ? 17.035 0.019 20.172 1.00 89.06 131 SER A O 1
ATOM 1053 N N . LEU A 1 132 ? 15.939 -0.463 18.273 1.00 88.81 132 LEU A N 1
ATOM 1054 C CA . LEU A 1 132 ? 15.669 -1.856 18.611 1.00 88.81 132 LEU A CA 1
ATOM 1055 C C . LEU A 1 132 ? 16.925 -2.725 18.485 1.00 88.81 132 LEU A C 1
ATOM 1057 O O . LEU A 1 132 ? 17.801 -2.495 17.651 1.00 88.81 132 LEU A O 1
ATOM 1061 N N . LYS A 1 133 ? 16.975 -3.800 19.282 1.00 87.81 133 LYS A N 1
ATOM 1062 C CA . LYS A 1 133 ? 18.042 -4.810 19.206 1.00 87.81 133 LYS A CA 1
ATOM 1063 C C . LYS A 1 133 ? 18.126 -5.424 17.808 1.00 87.81 133 LYS A C 1
ATOM 1065 O O . LYS A 1 133 ? 17.107 -5.631 17.143 1.00 87.81 133 LYS A O 1
ATOM 1070 N N . ASP A 1 134 ? 19.345 -5.756 17.383 1.00 86.56 134 ASP A N 1
ATOM 1071 C CA . ASP A 1 134 ? 19.569 -6.376 16.081 1.00 86.56 134 ASP A CA 1
ATOM 1072 C C . ASP A 1 134 ? 19.043 -7.814 16.028 1.00 86.56 134 ASP A C 1
ATOM 1074 O O . ASP A 1 134 ? 19.727 -8.755 16.411 1.00 86.56 134 ASP A O 1
ATOM 1078 N N . ASN A 1 135 ? 17.817 -7.956 15.524 1.00 90.31 135 ASN A N 1
ATOM 1079 C CA . ASN A 1 135 ? 17.122 -9.223 15.332 1.00 90.31 135 ASN A CA 1
ATOM 1080 C C . ASN A 1 135 ? 16.617 -9.339 13.882 1.00 90.31 135 ASN A C 1
ATOM 1082 O O . ASN A 1 135 ? 16.464 -8.336 13.178 1.00 90.31 135 ASN A O 1
ATOM 1086 N N . GLU A 1 136 ? 16.259 -10.551 13.450 1.00 88.94 136 GLU A N 1
ATOM 1087 C CA . GLU A 1 136 ? 15.693 -10.803 12.112 1.00 88.94 136 GLU A CA 1
ATOM 1088 C C . GLU A 1 136 ? 14.446 -9.953 11.820 1.00 88.94 136 GLU A C 1
ATOM 1090 O O . GLU A 1 136 ? 14.308 -9.409 10.725 1.00 88.94 136 GLU A O 1
ATOM 1095 N N . MET A 1 137 ? 13.581 -9.751 12.823 1.00 88.38 137 MET A N 1
ATOM 1096 C CA . MET A 1 137 ? 12.382 -8.909 12.703 1.00 88.38 137 MET A CA 1
ATOM 1097 C C . MET A 1 137 ? 12.725 -7.458 12.344 1.00 88.38 137 MET A C 1
ATOM 1099 O O . MET A 1 137 ? 12.087 -6.872 11.473 1.00 88.38 137 MET A O 1
ATOM 1103 N N . ARG A 1 138 ? 13.772 -6.894 12.963 1.00 91.88 138 ARG A N 1
ATOM 1104 C CA . ARG A 1 138 ? 14.245 -5.529 12.686 1.00 91.88 138 ARG A CA 1
ATOM 1105 C C . ARG A 1 138 ? 14.775 -5.416 11.257 1.00 91.88 138 ARG A C 1
ATOM 1107 O O . ARG A 1 138 ? 14.440 -4.471 10.550 1.00 91.88 138 ARG A O 1
ATOM 1114 N N . ARG A 1 139 ? 15.578 -6.393 10.820 1.00 91.88 139 ARG A N 1
ATOM 1115 C CA . ARG A 1 139 ? 16.135 -6.432 9.456 1.00 91.88 139 ARG A CA 1
ATOM 1116 C C . ARG A 1 139 ? 15.029 -6.556 8.405 1.00 91.88 139 ARG A C 1
ATOM 1118 O O . ARG A 1 139 ? 15.067 -5.847 7.406 1.00 91.88 139 ARG A O 1
ATOM 1125 N N . SER A 1 140 ? 14.021 -7.387 8.672 1.00 93.31 140 SER A N 1
ATOM 1126 C CA . SER A 1 140 ? 12.836 -7.541 7.821 1.00 93.31 140 SER A CA 1
ATOM 1127 C C . SER A 1 140 ? 12.004 -6.254 7.740 1.00 93.31 140 SER A C 1
ATOM 1129 O O . SER A 1 140 ? 11.630 -5.832 6.648 1.00 93.31 140 SER A O 1
ATOM 1131 N N . ALA A 1 141 ? 11.783 -5.566 8.867 1.00 93.38 141 ALA A N 1
ATOM 1132 C CA . ALA A 1 141 ? 11.095 -4.273 8.891 1.00 93.38 141 ALA A CA 1
ATOM 1133 C C . ALA A 1 141 ? 11.850 -3.185 8.108 1.00 93.38 141 ALA A C 1
ATOM 1135 O O . ALA A 1 141 ? 11.234 -2.441 7.350 1.00 93.38 141 ALA A O 1
ATOM 1136 N N . TYR A 1 142 ? 13.179 -3.120 8.246 1.00 92.56 142 TYR A N 1
ATOM 1137 C CA . TYR A 1 142 ? 14.010 -2.162 7.513 1.00 92.56 142 TYR A CA 1
ATOM 1138 C C . TYR A 1 142 ? 13.998 -2.435 6.004 1.00 92.56 142 TYR A C 1
ATOM 1140 O O . TYR A 1 142 ? 13.792 -1.518 5.212 1.00 92.56 142 TYR A O 1
ATOM 1148 N N . ALA A 1 143 ? 14.146 -3.703 5.605 1.00 93.12 143 ALA A N 1
ATOM 1149 C CA . ALA A 1 143 ? 14.037 -4.106 4.206 1.00 93.12 143 ALA A CA 1
ATOM 1150 C C . ALA A 1 143 ? 12.657 -3.748 3.629 1.00 93.12 143 ALA A C 1
ATOM 1152 O O . ALA A 1 143 ? 12.579 -3.207 2.530 1.00 93.12 143 ALA A O 1
ATOM 1153 N N . PHE A 1 144 ? 11.580 -3.968 4.390 1.00 94.25 144 PHE A N 1
ATOM 1154 C CA . PHE A 1 144 ? 10.226 -3.596 3.983 1.00 94.25 144 PHE A CA 1
ATOM 1155 C C . PHE A 1 144 ? 10.068 -2.082 3.781 1.00 94.25 144 PHE A C 1
ATOM 1157 O O . PHE A 1 144 ? 9.578 -1.657 2.739 1.00 94.25 144 PHE A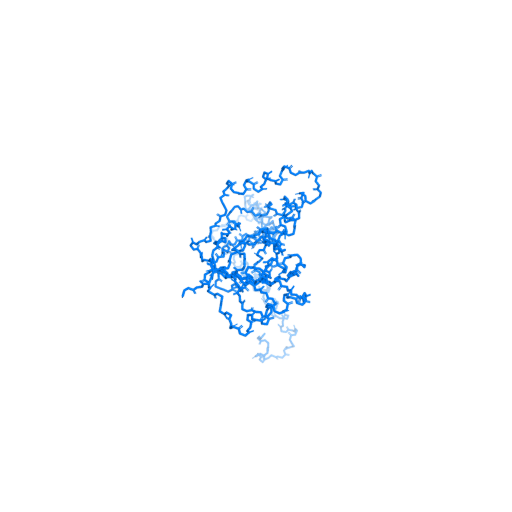 O 1
ATOM 1164 N N . LEU A 1 145 ? 10.505 -1.260 4.741 1.00 92.81 145 LEU A N 1
ATOM 1165 C CA . LEU A 1 145 ? 10.387 0.199 4.639 1.00 92.81 145 LEU A CA 1
ATOM 1166 C C . LEU A 1 145 ? 11.291 0.801 3.559 1.00 92.81 145 LEU A C 1
ATOM 1168 O O . LEU A 1 145 ? 10.923 1.820 2.988 1.00 92.81 145 LEU A O 1
ATOM 1172 N N . SER A 1 146 ? 12.423 0.167 3.235 1.00 91.19 146 SER A N 1
ATOM 1173 C 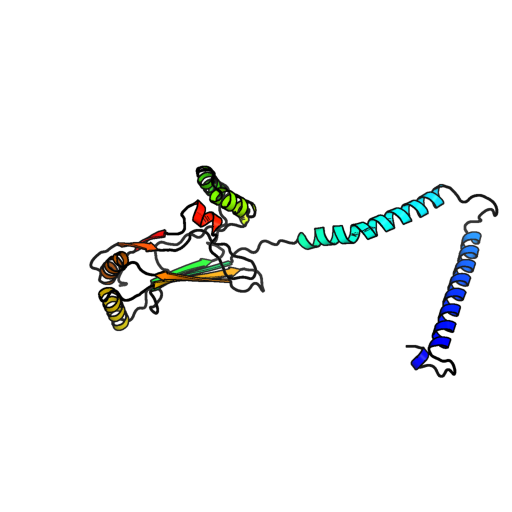CA . SER A 1 146 ? 13.363 0.663 2.215 1.00 91.19 146 SER A CA 1
ATOM 1174 C C . SER A 1 146 ? 12.773 0.759 0.802 1.00 91.19 146 SER A C 1
ATOM 1176 O O . SER A 1 146 ? 13.310 1.476 -0.038 1.00 91.19 146 SER A O 1
ATOM 1178 N N . VAL A 1 147 ? 11.662 0.062 0.545 1.00 91.44 147 VAL A N 1
ATOM 1179 C CA . VAL A 1 147 ? 10.949 0.089 -0.739 1.00 91.44 147 VAL A CA 1
ATOM 1180 C C . VAL A 1 147 ? 10.089 1.351 -0.888 1.00 91.44 147 VAL A C 1
ATOM 1182 O O . VAL A 1 147 ? 9.779 1.748 -2.009 1.00 91.44 147 VAL A O 1
ATOM 1185 N N . PHE A 1 148 ? 9.711 1.993 0.220 1.00 91.25 148 PHE A N 1
ATOM 1186 C CA . PHE A 1 148 ? 8.784 3.123 0.229 1.00 91.25 148 PHE A CA 1
ATOM 1187 C C . PHE A 1 148 ? 9.518 4.442 0.463 1.00 91.25 148 PHE A C 1
ATOM 1189 O O . PHE A 1 148 ? 10.329 4.572 1.380 1.00 91.25 148 PHE A O 1
ATOM 1196 N N . SER A 1 149 ? 9.184 5.457 -0.334 1.00 90.69 149 SER A N 1
ATOM 1197 C CA . SER A 1 149 ? 9.581 6.836 -0.054 1.00 90.69 149 SER A CA 1
ATOM 1198 C C . SER A 1 149 ? 8.561 7.523 0.861 1.00 90.69 149 SER A C 1
ATOM 1200 O O . SER A 1 149 ? 7.431 7.061 1.023 1.00 90.69 149 SER A O 1
ATOM 1202 N N . ASN A 1 150 ? 8.921 8.670 1.438 1.00 90.69 150 ASN A N 1
ATOM 1203 C CA . ASN A 1 150 ? 8.002 9.478 2.252 1.00 90.69 150 ASN A CA 1
ATOM 1204 C C . ASN A 1 150 ? 6.743 9.915 1.477 1.00 90.69 150 ASN A C 1
ATOM 1206 O O . ASN A 1 150 ? 5.689 10.108 2.069 1.00 90.69 150 ASN A O 1
ATOM 1210 N N . ALA A 1 151 ? 6.833 10.043 0.151 1.00 89.69 151 ALA A N 1
ATOM 1211 C CA . ALA A 1 151 ? 5.693 10.378 -0.697 1.00 89.69 151 ALA A CA 1
ATOM 1212 C C . ALA A 1 151 ? 4.710 9.210 -0.899 1.00 89.69 151 ALA A C 1
ATOM 1214 O O . ALA A 1 151 ? 3.572 9.451 -1.292 1.00 89.69 151 ALA A O 1
ATOM 1215 N N . ASP A 1 152 ? 5.136 7.971 -0.640 1.00 90.06 152 ASP A N 1
ATOM 1216 C CA . ASP A 1 152 ? 4.309 6.772 -0.823 1.00 90.06 152 ASP A CA 1
ATOM 1217 C C . ASP A 1 152 ? 3.597 6.360 0.481 1.00 90.06 152 ASP A C 1
ATOM 1219 O O . ASP A 1 152 ? 2.666 5.555 0.464 1.00 90.06 152 ASP A O 1
ATOM 1223 N N . VAL A 1 153 ? 4.024 6.915 1.620 1.00 92.88 153 VAL A N 1
ATOM 1224 C CA . VAL A 1 153 ? 3.479 6.620 2.948 1.00 92.88 153 VAL A CA 1
ATOM 1225 C C . VAL A 1 153 ? 2.544 7.746 3.378 1.00 92.88 153 VAL A C 1
ATOM 1227 O O . VAL A 1 153 ? 2.954 8.898 3.499 1.00 92.88 153 VAL A O 1
ATOM 1230 N N . PHE A 1 154 ? 1.289 7.401 3.656 1.00 92.19 154 PHE A N 1
ATOM 1231 C CA . PHE A 1 154 ? 0.268 8.345 4.107 1.00 92.19 154 PHE A CA 1
ATOM 1232 C C . PHE A 1 154 ? 0.034 8.207 5.607 1.00 92.19 154 PHE A C 1
ATOM 1234 O O . PHE A 1 154 ? -0.098 7.097 6.128 1.00 92.19 154 PHE A O 1
ATOM 1241 N N . GLN A 1 155 ? -0.032 9.344 6.298 1.00 91.06 155 GLN A N 1
ATOM 1242 C CA . GLN A 1 155 ? -0.392 9.393 7.707 1.00 91.06 155 GLN A CA 1
ATOM 1243 C C . GLN A 1 155 ? -1.856 9.801 7.831 1.00 91.06 155 GLN A C 1
ATOM 1245 O O . GLN A 1 155 ? -2.262 10.865 7.372 1.00 91.06 155 GLN A O 1
ATOM 1250 N N . VAL A 1 156 ? -2.644 8.948 8.480 1.00 89.62 156 VAL A N 1
ATOM 1251 C CA . VAL A 1 156 ? -4.069 9.188 8.714 1.00 89.62 156 VAL A CA 1
ATOM 1252 C C . VAL A 1 156 ? -4.267 9.514 10.184 1.00 89.62 156 VAL A C 1
ATOM 1254 O O . VAL A 1 156 ? -3.898 8.726 11.058 1.00 89.62 156 VAL A O 1
ATOM 1257 N N . PHE A 1 157 ? -4.850 10.676 10.457 1.00 88.12 157 PHE A N 1
ATOM 1258 C CA . PHE A 1 157 ? -5.238 11.067 11.804 1.00 88.12 157 PHE A CA 1
ATOM 1259 C C . PHE A 1 157 ? -6.674 10.622 12.062 1.00 88.12 157 PHE A C 1
ATOM 1261 O O . PHE A 1 157 ? -7.600 11.052 11.380 1.00 88.12 157 PHE A O 1
ATOM 1268 N N . LEU A 1 158 ? -6.852 9.744 13.047 1.00 87.81 158 LEU A N 1
ATOM 1269 C CA . LEU A 1 158 ? -8.172 9.370 13.536 1.00 87.81 158 LEU A CA 1
ATOM 1270 C C . LEU A 1 158 ? -8.636 10.438 14.538 1.00 87.81 158 LEU A C 1
ATOM 1272 O O . LEU A 1 158 ? -8.084 10.542 15.633 1.00 87.81 158 LEU A O 1
ATOM 1276 N N . GLU A 1 159 ? -9.610 11.261 14.152 1.00 89.00 159 GLU A N 1
ATOM 1277 C CA . GLU A 1 159 ? -10.301 12.201 15.027 1.00 89.00 159 GLU A CA 1
ATOM 1278 C C . GLU A 1 159 ? -10.869 11.489 16.264 1.00 89.00 159 GLU A C 1
ATOM 1280 O O . GLU A 1 159 ? -11.336 10.349 16.192 1.00 89.00 159 GLU A O 1
ATOM 1285 N N . PRO A 1 160 ? -10.846 1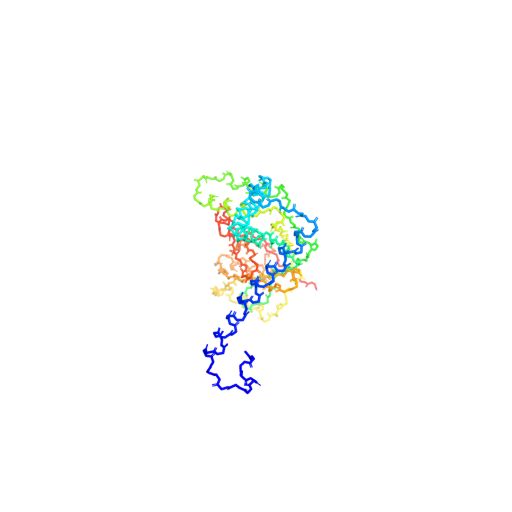2.155 17.426 1.00 88.00 160 PRO A N 1
ATOM 1286 C CA . PRO A 1 160 ? -11.273 11.548 18.681 1.00 88.00 160 PRO A CA 1
ATOM 1287 C C . PRO A 1 160 ? -12.789 11.314 18.774 1.00 88.00 160 PRO A C 1
ATOM 1289 O O . PRO A 1 160 ? -13.229 10.596 19.669 1.00 88.00 160 PRO A O 1
ATOM 1292 N N . TYR A 1 161 ? -13.582 11.915 17.886 1.00 88.56 161 TYR A N 1
ATOM 1293 C CA . TYR A 1 161 ? -15.031 11.749 17.803 1.00 88.56 161 TYR A CA 1
ATOM 1294 C C . TYR A 1 161 ? -15.412 11.007 16.519 1.00 88.56 161 TYR A C 1
ATOM 1296 O O . TYR A 1 161 ? -14.702 11.065 15.519 1.00 88.56 161 TYR A O 1
ATOM 1304 N N . SER A 1 162 ? -16.525 10.276 16.568 1.00 91.19 162 SER A N 1
ATOM 1305 C CA . SER A 1 162 ? -17.105 9.638 15.384 1.00 91.19 162 SER A CA 1
ATOM 1306 C C . SER A 1 162 ? -17.802 10.693 14.526 1.00 91.19 162 SER A C 1
ATOM 1308 O O . SER A 1 162 ? -18.484 11.562 15.069 1.00 91.19 162 SER A O 1
ATOM 1310 N N . LEU A 1 163 ? -17.677 10.596 13.202 1.00 89.38 163 LEU A N 1
ATOM 1311 C CA . LEU A 1 163 ? -18.429 11.442 12.270 1.00 89.38 163 LEU A CA 1
ATOM 1312 C C . LEU A 1 163 ? -19.907 11.045 12.194 1.00 89.38 163 LEU A C 1
ATOM 1314 O O . LEU A 1 163 ? -20.749 11.878 11.864 1.00 89.38 163 LEU A O 1
ATOM 1318 N N . SER A 1 164 ? -20.227 9.781 12.487 1.00 88.69 164 SER A N 1
ATOM 1319 C CA . SER A 1 164 ? -21.604 9.291 12.553 1.00 88.69 164 SER A CA 1
ATOM 1320 C C . SER A 1 164 ? -22.045 9.048 13.997 1.00 88.69 164 SER A C 1
ATOM 1322 O O . SER A 1 164 ? -21.268 8.599 14.848 1.00 88.69 164 SER A O 1
ATOM 1324 N N . ASN A 1 165 ? -23.312 9.363 14.273 1.00 90.19 165 ASN A N 1
ATOM 1325 C CA . ASN A 1 165 ? -23.947 9.056 15.548 1.00 90.19 165 ASN A CA 1
ATOM 1326 C C . ASN A 1 165 ? -24.206 7.551 15.646 1.00 90.19 165 ASN A C 1
ATOM 1328 O O . ASN A 1 165 ? -24.536 6.896 14.659 1.00 90.19 165 ASN A O 1
ATOM 1332 N N . TRP A 1 166 ? -24.125 7.000 16.858 1.00 90.69 166 TRP A N 1
ATOM 1333 C CA . TRP A 1 166 ? -24.444 5.593 17.077 1.00 90.69 166 TRP A CA 1
ATOM 1334 C C . TRP A 1 166 ? -25.963 5.364 17.087 1.00 90.69 166 TRP A C 1
ATOM 1336 O O . TRP A 1 166 ? -26.620 5.459 18.127 1.00 90.69 166 TRP A O 1
ATOM 1346 N N . GLU A 1 167 ? -26.525 5.051 15.919 1.00 89.31 167 GLU A N 1
ATOM 1347 C CA . GLU A 1 167 ? -27.960 4.814 15.701 1.00 89.31 167 GLU A CA 1
ATOM 1348 C C . GLU A 1 167 ? -28.418 3.430 16.204 1.00 89.31 167 GLU A C 1
ATOM 1350 O O . GLU A 1 167 ? -28.863 2.563 15.448 1.00 89.31 167 GLU A O 1
ATOM 1355 N N . ILE A 1 168 ? -28.303 3.182 17.510 1.00 90.19 168 ILE A N 1
ATOM 1356 C CA . ILE A 1 168 ? -28.776 1.939 18.129 1.00 90.19 168 ILE A CA 1
ATOM 1357 C C . ILE A 1 168 ? -30.194 2.085 18.694 1.00 90.19 168 ILE A C 1
ATOM 1359 O O . ILE A 1 168 ? -30.484 2.972 19.494 1.00 90.19 168 ILE A O 1
ATOM 1363 N N . SER A 1 169 ? -31.090 1.159 18.334 1.00 91.94 169 SER A N 1
ATOM 1364 C CA . SER A 1 169 ? -32.430 1.108 18.935 1.00 91.94 169 SER A CA 1
ATOM 1365 C C . SER A 1 169 ? -32.362 0.738 20.424 1.00 91.94 169 SER A C 1
ATOM 1367 O O . SER A 1 169 ? -31.501 -0.045 20.838 1.00 91.94 169 SER A O 1
ATOM 1369 N N . THR A 1 170 ? -33.303 1.222 21.240 1.00 91.25 170 THR A N 1
ATOM 1370 C CA . THR A 1 170 ? -33.343 0.921 22.684 1.00 91.25 170 THR A CA 1
ATOM 1371 C C . THR A 1 170 ? -33.377 -0.583 22.970 1.00 91.25 170 THR A C 1
ATOM 1373 O O . THR A 1 170 ? -32.665 -1.061 23.855 1.00 91.25 170 THR A O 1
ATOM 1376 N N . PHE A 1 171 ? -34.140 -1.354 22.187 1.00 92.31 171 PHE A N 1
ATOM 1377 C CA . PHE A 1 171 ? -34.205 -2.812 22.325 1.00 92.31 171 PHE A CA 1
ATOM 1378 C C . PHE A 1 171 ? -32.872 -3.478 21.956 1.00 92.31 171 PHE A C 1
ATOM 1380 O O . PHE A 1 171 ? -32.363 -4.328 22.689 1.00 92.31 171 PHE A O 1
ATOM 1387 N N . THR A 1 172 ? -32.258 -3.052 20.850 1.00 92.25 172 THR A N 1
ATOM 1388 C CA . THR A 1 172 ? -30.951 -3.556 20.411 1.00 92.25 172 THR A CA 1
ATOM 1389 C C . THR A 1 172 ? -29.860 -3.230 21.436 1.00 92.25 172 THR A C 1
ATOM 1391 O O . THR A 1 172 ? -29.020 -4.083 21.725 1.00 92.25 172 THR A O 1
ATOM 1394 N N . LYS A 1 173 ? -29.908 -2.043 22.054 1.00 91.31 173 LYS A N 1
ATOM 1395 C CA . LYS A 1 173 ? -28.996 -1.630 23.130 1.00 91.31 173 LYS A CA 1
ATOM 1396 C C . LYS A 1 173 ? -29.137 -2.517 24.367 1.00 91.31 173 LYS A C 1
ATOM 1398 O O . LYS A 1 173 ? -28.132 -2.990 24.891 1.00 91.31 173 LYS A O 1
ATOM 1403 N N . GLN A 1 174 ? -30.364 -2.797 24.809 1.00 92.56 174 GLN A N 1
ATOM 1404 C CA . GLN A 1 174 ? -30.611 -3.712 25.931 1.00 92.56 174 GLN A CA 1
ATOM 1405 C C . GLN A 1 174 ? -30.130 -5.133 25.625 1.00 92.56 174 GLN A C 1
ATOM 1407 O O . GLN A 1 174 ? -29.521 -5.775 26.479 1.00 92.56 174 GLN A O 1
ATOM 1412 N N . ARG A 1 175 ? -30.333 -5.608 24.390 1.00 92.75 175 ARG A N 1
ATOM 1413 C CA . ARG A 1 175 ? -29.807 -6.900 23.942 1.00 92.75 175 ARG A CA 1
ATOM 1414 C C . ARG A 1 175 ? -28.280 -6.932 23.999 1.00 92.75 175 ARG A C 1
ATOM 1416 O O . ARG A 1 175 ? -27.740 -7.895 24.530 1.00 92.75 175 ARG A O 1
ATOM 1423 N N . LEU A 1 176 ? -27.595 -5.896 23.504 1.00 91.88 176 LEU A N 1
ATOM 1424 C CA . LEU A 1 176 ? -26.133 -5.794 23.591 1.00 91.88 176 LEU A CA 1
ATOM 1425 C C . LEU A 1 176 ? -25.672 -5.870 25.049 1.00 91.88 176 LEU A C 1
ATOM 1427 O O . LEU A 1 176 ? -24.835 -6.699 25.381 1.00 91.88 176 LEU A O 1
ATOM 1431 N N . LEU A 1 177 ? -26.271 -5.075 25.938 1.00 91.62 177 LEU A N 1
ATOM 1432 C CA . LEU A 1 177 ? -25.953 -5.093 27.369 1.00 91.62 177 LEU A CA 1
ATOM 1433 C C . LEU A 1 177 ? -26.171 -6.476 28.002 1.00 91.62 177 LEU A C 1
ATOM 1435 O O . LEU A 1 177 ? -25.327 -6.939 28.767 1.00 91.62 177 LEU A O 1
ATOM 1439 N N . ALA A 1 178 ? -27.254 -7.171 27.649 1.00 91.56 178 ALA A N 1
ATOM 1440 C CA . ALA A 1 178 ? -27.509 -8.529 28.121 1.00 91.56 178 ALA A CA 1
ATOM 1441 C C . ALA A 1 178 ? -26.453 -9.532 27.619 1.00 91.56 178 ALA A C 1
ATOM 1443 O O . ALA A 1 178 ? -26.021 -10.389 28.389 1.00 91.56 178 ALA A O 1
ATOM 1444 N N . GLN A 1 179 ? -25.999 -9.412 26.366 1.00 91.00 179 GLN A N 1
ATOM 1445 C CA . GLN A 1 179 ? -24.928 -10.253 25.815 1.00 91.00 179 GLN A CA 1
ATOM 1446 C C . GLN A 1 179 ? -23.574 -9.973 26.476 1.00 91.00 179 GLN A C 1
ATOM 1448 O O . GLN A 1 179 ? -22.856 -10.912 26.826 1.00 91.00 179 GLN A O 1
ATOM 1453 N N . LEU A 1 180 ? -23.258 -8.694 26.716 1.00 89.56 180 LEU A N 1
ATOM 1454 C CA . LEU A 1 180 ? -22.082 -8.280 27.487 1.00 89.56 180 LEU A CA 1
ATOM 1455 C C . LEU A 1 180 ? -22.130 -8.879 28.905 1.00 89.56 180 LEU A C 1
ATOM 1457 O O . LEU A 1 180 ? -21.120 -9.368 29.404 1.00 89.56 180 LEU A O 1
ATOM 1461 N N . HIS A 1 181 ? -23.311 -8.902 29.539 1.00 89.25 181 HIS A N 1
ATOM 1462 C CA . HIS A 1 181 ? -23.504 -9.426 30.897 1.00 89.25 181 HIS A CA 1
ATOM 1463 C C . HIS A 1 181 ? -23.376 -10.945 30.978 1.00 89.25 181 HIS A C 1
ATOM 1465 O O . HIS A 1 181 ? -22.773 -11.472 31.909 1.00 89.25 181 HIS A O 1
ATOM 1471 N N . ARG A 1 182 ? -23.871 -11.653 29.962 1.00 88.69 182 ARG A N 1
ATOM 1472 C CA . ARG A 1 182 ? -23.732 -13.109 29.830 1.00 88.69 182 ARG A CA 1
ATOM 1473 C C . ARG A 1 182 ? -22.329 -13.554 29.408 1.00 88.69 182 ARG A C 1
ATOM 1475 O O . ARG A 1 182 ? -22.095 -14.755 29.313 1.00 88.69 182 ARG A O 1
ATOM 1482 N N . LYS A 1 183 ? -21.405 -12.612 29.165 1.00 85.00 183 LYS A N 1
ATOM 1483 C CA . LYS A 1 183 ? -20.045 -12.868 28.660 1.00 85.00 183 LYS A CA 1
ATOM 1484 C C . LYS A 1 183 ? -20.067 -13.715 27.379 1.00 85.00 183 LYS A C 1
ATOM 1486 O O . LYS A 1 183 ? -19.239 -14.605 27.190 1.00 85.00 183 LYS A O 1
ATOM 1491 N N . GLU A 1 184 ? -21.038 -13.445 26.503 1.00 85.44 184 GLU A N 1
ATOM 1492 C CA . GLU A 1 184 ? -21.119 -14.088 25.190 1.00 85.44 184 GLU A CA 1
ATOM 1493 C C . GLU A 1 184 ? -19.913 -13.694 24.321 1.00 85.44 184 GLU A C 1
ATOM 1495 O O . GLU A 1 184 ? -19.314 -12.632 24.503 1.00 85.44 184 GLU A O 1
ATOM 1500 N N . LYS A 1 185 ? -19.534 -14.554 23.367 1.00 86.12 185 LYS A N 1
ATOM 1501 C CA . LYS A 1 185 ? -18.398 -14.303 22.469 1.00 86.12 185 LYS A CA 1
ATOM 1502 C C . LYS A 1 185 ? -18.733 -13.166 21.499 1.00 86.12 185 LYS A C 1
ATOM 1504 O O . LYS A 1 185 ? -19.288 -13.407 20.431 1.00 86.12 185 LYS A O 1
ATOM 1509 N N . LEU A 1 186 ? -18.387 -11.941 21.881 1.00 89.00 186 LEU A N 1
ATOM 1510 C CA . LEU A 1 186 ? -18.457 -10.760 21.026 1.00 89.00 186 LEU A CA 1
ATOM 1511 C C . LEU A 1 186 ? -17.068 -10.421 20.482 1.00 89.00 186 LEU A C 1
ATOM 1513 O O . LEU A 1 186 ? -16.042 -10.703 21.105 1.00 89.00 186 LEU A O 1
ATOM 1517 N N . SER A 1 187 ? -17.050 -9.811 19.305 1.00 91.88 187 SER A N 1
ATOM 1518 C CA . SER A 1 187 ? -15.835 -9.388 18.618 1.00 91.88 187 SER A CA 1
ATOM 1519 C C . SER A 1 187 ? -15.988 -7.969 18.094 1.00 91.88 187 SER A C 1
ATOM 1521 O O . SER A 1 187 ? -17.057 -7.619 17.594 1.00 91.88 187 SER A O 1
ATOM 1523 N N . PHE A 1 188 ? -14.926 -7.173 18.155 1.00 92.25 188 PHE A N 1
ATOM 1524 C CA . PHE A 1 188 ? -14.835 -5.966 17.348 1.00 92.25 188 PHE A CA 1
ATOM 1525 C C . PHE A 1 188 ? -14.600 -6.352 15.890 1.00 92.25 188 PHE A C 1
ATOM 1527 O O . PHE A 1 188 ? -13.817 -7.258 15.594 1.00 92.25 188 PHE A O 1
ATOM 1534 N N . ILE A 1 189 ? -15.284 -5.664 14.989 1.00 93.56 189 ILE A N 1
ATOM 1535 C CA . ILE A 1 189 ? -15.072 -5.752 13.552 1.00 93.56 189 ILE A CA 1
ATOM 1536 C C . ILE A 1 189 ? -14.541 -4.391 13.113 1.00 93.56 189 ILE A C 1
ATOM 1538 O O . ILE A 1 189 ? -15.159 -3.358 13.365 1.00 93.56 189 ILE A O 1
ATOM 1542 N N . PHE A 1 190 ? -13.367 -4.404 12.498 1.00 93.19 190 PHE A N 1
ATOM 1543 C CA . PHE A 1 190 ? -12.737 -3.235 11.906 1.00 93.19 190 PHE A CA 1
ATOM 1544 C C . PHE A 1 190 ? -12.871 -3.343 10.404 1.00 93.19 190 PHE A C 1
ATOM 1546 O O . PHE A 1 190 ? -12.431 -4.337 9.824 1.00 93.19 190 PHE A O 1
ATOM 1553 N N . GLU A 1 191 ? -13.420 -2.315 9.779 1.00 93.12 191 GLU A N 1
ATOM 1554 C CA . GLU A 1 191 ? -13.481 -2.220 8.331 1.00 93.12 191 GLU A CA 1
ATOM 1555 C C . GLU A 1 191 ? -12.740 -0.969 7.880 1.00 93.12 191 GLU A C 1
ATOM 1557 O O . GLU A 1 191 ? -12.906 0.118 8.431 1.00 93.12 191 GLU A O 1
ATOM 1562 N N . MET A 1 192 ? -11.892 -1.127 6.872 1.00 92.75 192 MET A N 1
ATOM 1563 C CA . MET A 1 192 ? -11.224 -0.012 6.221 1.00 92.75 192 MET A CA 1
ATOM 1564 C C . MET A 1 192 ? -11.429 -0.139 4.721 1.00 92.75 192 MET A C 1
ATOM 1566 O O . MET A 1 192 ? -11.168 -1.186 4.134 1.00 92.75 192 MET A O 1
ATOM 1570 N N . LYS A 1 193 ? -11.906 0.926 4.094 1.00 91.56 193 LYS A N 1
ATOM 1571 C CA . LYS A 1 193 ? -12.089 1.018 2.650 1.00 91.56 193 LYS A CA 1
ATOM 1572 C C . LYS A 1 193 ? -11.225 2.153 2.136 1.00 91.56 193 LYS A C 1
ATOM 1574 O O . LYS A 1 193 ? -11.308 3.260 2.659 1.00 91.56 193 LYS A O 1
ATOM 1579 N N . ILE A 1 194 ? -10.415 1.873 1.125 1.00 90.88 194 ILE A N 1
ATOM 1580 C CA . ILE A 1 194 ? -9.532 2.851 0.496 1.00 90.88 194 ILE A CA 1
ATOM 1581 C C . ILE A 1 194 ? -9.864 2.904 -0.992 1.00 90.88 194 ILE A C 1
ATOM 1583 O O . ILE A 1 194 ? -9.902 1.882 -1.685 1.00 90.88 194 ILE A O 1
ATOM 1587 N N . GLU A 1 195 ? -10.115 4.110 -1.476 1.00 88.50 195 GLU A N 1
ATOM 1588 C CA . GLU A 1 195 ? -10.374 4.429 -2.873 1.00 88.50 195 GLU A CA 1
ATOM 1589 C C . GLU A 1 195 ? -9.275 5.365 -3.378 1.00 88.50 195 GLU A C 1
ATOM 1591 O O . GLU A 1 195 ? -8.841 6.285 -2.678 1.00 88.50 195 GLU A O 1
ATOM 1596 N N . ARG A 1 196 ? -8.803 5.108 -4.596 1.00 85.62 196 ARG A N 1
ATOM 1597 C CA . ARG A 1 196 ? -7.748 5.885 -5.249 1.00 85.62 196 ARG A CA 1
ATOM 1598 C C . ARG A 1 196 ? -8.332 6.760 -6.349 1.00 85.62 196 ARG A C 1
ATOM 1600 O O . ARG A 1 196 ? -9.440 6.515 -6.819 1.00 85.62 196 ARG A O 1
ATOM 1607 N N . GLU A 1 197 ? -7.590 7.788 -6.742 1.00 75.69 197 GLU A N 1
ATOM 1608 C CA . GLU A 1 197 ? -8.023 8.723 -7.786 1.00 75.69 197 GLU A CA 1
ATOM 1609 C C . GLU A 1 197 ? -7.999 8.090 -9.190 1.00 75.69 197 GLU A C 1
ATOM 1611 O O . GLU A 1 197 ? -8.786 8.471 -10.063 1.00 75.69 197 GLU A O 1
ATOM 1616 N N . SER A 1 198 ? -7.129 7.099 -9.416 1.00 71.38 198 SER A N 1
ATOM 1617 C CA . SER A 1 198 ? -6.966 6.469 -10.726 1.00 71.38 198 SER A CA 1
ATOM 1618 C C . SER A 1 198 ? -8.257 5.806 -11.228 1.00 71.38 198 SER A C 1
ATOM 1620 O O . SER A 1 198 ? -8.780 4.855 -10.636 1.00 71.38 198 SER A O 1
ATOM 1622 N N . ARG A 1 199 ? -8.769 6.307 -12.364 1.00 56.00 199 ARG A N 1
ATOM 1623 C CA . ARG A 1 199 ? -9.994 5.844 -13.043 1.00 56.00 199 ARG A CA 1
ATOM 1624 C C . ARG A 1 199 ? -9.828 4.397 -13.519 1.00 56.00 199 ARG A C 1
ATOM 1626 O O . ARG A 1 199 ? -9.428 4.156 -14.653 1.00 56.00 199 ARG A O 1
ATOM 1633 N N . GLY A 1 200 ? -10.141 3.441 -12.648 1.00 60.91 200 GLY A N 1
ATOM 1634 C CA . GLY A 1 200 ? -10.085 2.005 -12.938 1.00 60.91 200 GLY A CA 1
ATOM 1635 C C . GLY A 1 200 ? -9.444 1.152 -11.842 1.00 60.91 200 GLY A C 1
ATOM 1636 O O . GLY A 1 200 ? -9.535 -0.072 -11.919 1.00 60.91 200 GLY A O 1
ATOM 1637 N N . ALA A 1 201 ? -8.831 1.755 -10.816 1.00 65.19 201 ALA A N 1
ATOM 1638 C CA . ALA A 1 201 ? -8.343 1.000 -9.666 1.00 65.19 201 ALA A CA 1
ATOM 1639 C C . ALA A 1 201 ? -9.533 0.491 -8.823 1.00 65.19 201 ALA A C 1
ATOM 1641 O O . ALA A 1 201 ? -10.411 1.285 -8.469 1.00 65.19 201 ALA A O 1
ATOM 1642 N N . PRO A 1 202 ? -9.602 -0.813 -8.491 1.00 68.56 202 PRO A N 1
ATOM 1643 C CA . PRO A 1 202 ? -10.659 -1.326 -7.630 1.00 68.56 202 PRO A CA 1
ATOM 1644 C C . PRO A 1 202 ? -10.532 -0.718 -6.230 1.00 68.56 202 PRO A C 1
ATOM 1646 O O . PRO A 1 202 ? -9.425 -0.537 -5.717 1.00 68.56 202 PRO A O 1
ATOM 1649 N N . SER A 1 203 ? -11.669 -0.434 -5.590 1.00 75.38 203 SER A N 1
ATOM 1650 C CA . SER A 1 203 ? -11.658 -0.078 -4.172 1.00 75.38 203 SER A CA 1
ATOM 1651 C C . SER A 1 203 ? -11.070 -1.238 -3.373 1.00 75.38 203 SER A C 1
ATOM 1653 O O . SER A 1 203 ? -11.481 -2.391 -3.524 1.00 75.38 203 SER A O 1
ATOM 1655 N N . THR A 1 204 ? -10.080 -0.927 -2.543 1.00 81.31 204 THR A N 1
ATOM 1656 C CA . THR A 1 204 ? -9.440 -1.918 -1.683 1.00 81.31 204 THR A CA 1
ATOM 1657 C C . THR A 1 204 ? -10.124 -1.908 -0.327 1.00 81.31 204 THR A C 1
ATOM 1659 O O . THR A 1 204 ? -10.401 -0.855 0.249 1.00 81.31 204 THR A O 1
ATOM 1662 N N . HIS A 1 205 ? -10.422 -3.101 0.170 1.00 82.44 205 HIS A N 1
ATOM 1663 C CA . HIS A 1 205 ? -11.102 -3.300 1.440 1.00 82.44 205 HIS A CA 1
ATOM 1664 C C . HIS A 1 205 ? -10.172 -4.016 2.417 1.00 82.44 205 HIS A C 1
ATOM 1666 O O . HIS A 1 205 ? -9.290 -4.770 2.012 1.00 82.44 205 HIS A O 1
ATOM 1672 N N . PHE A 1 206 ? -10.384 -3.778 3.701 1.00 86.31 206 PHE A N 1
ATOM 1673 C CA . PHE A 1 206 ? -9.813 -4.506 4.819 1.00 86.31 206 PHE A CA 1
ATOM 1674 C C . PHE A 1 206 ? -10.943 -4.837 5.777 1.00 86.31 206 PHE A C 1
ATOM 1676 O O . PHE A 1 206 ? -11.722 -3.948 6.124 1.00 86.31 206 PHE A O 1
ATOM 1683 N N . THR A 1 207 ? -10.972 -6.070 6.262 1.00 84.69 207 THR A N 1
ATOM 1684 C CA . THR A 1 207 ? -11.829 -6.451 7.379 1.00 84.69 207 THR A CA 1
ATOM 1685 C C . THR A 1 207 ? -10.992 -7.248 8.365 1.00 84.69 207 THR A C 1
ATOM 1687 O O . THR A 1 207 ? -10.337 -8.218 7.986 1.00 84.69 207 THR A O 1
ATOM 1690 N N . SER A 1 208 ? -11.003 -6.840 9.630 1.00 87.00 208 SER A N 1
ATOM 1691 C CA . SER A 1 208 ? -10.358 -7.564 10.725 1.00 87.00 208 SER A CA 1
ATOM 1692 C C . SER A 1 208 ? -11.352 -7.800 11.843 1.00 87.00 208 SER A C 1
ATOM 1694 O O . SER A 1 208 ? -12.130 -6.914 12.184 1.00 87.00 208 SER A O 1
ATOM 1696 N N . VAL A 1 209 ? -11.309 -8.992 12.429 1.00 88.44 209 VAL A N 1
ATOM 1697 C CA . VAL A 1 209 ? -12.171 -9.379 13.543 1.00 88.44 209 VAL A CA 1
ATOM 1698 C C . VAL A 1 209 ? -11.290 -9.661 14.749 1.00 88.44 209 VAL A C 1
ATOM 1700 O O . VAL A 1 209 ? -10.398 -10.507 14.683 1.00 88.44 209 VAL A O 1
ATOM 1703 N N . SER A 1 210 ? -11.536 -8.973 15.862 1.00 86.94 210 SER A N 1
ATOM 1704 C CA . SER A 1 210 ? -10.842 -9.218 17.125 1.00 86.94 210 SER A CA 1
ATOM 1705 C C . SER A 1 210 ? -11.828 -9.609 18.217 1.00 86.94 210 SER A C 1
ATOM 1707 O O . SER A 1 210 ? -12.851 -8.962 18.413 1.00 86.94 210 SER A O 1
ATOM 1709 N N . ALA A 1 211 ? -11.550 -10.696 18.933 1.00 87.12 211 ALA A N 1
ATOM 1710 C CA . ALA A 1 211 ? -12.371 -11.093 20.071 1.00 87.12 211 ALA A CA 1
ATOM 1711 C C . ALA A 1 211 ? -12.228 -10.078 21.216 1.00 87.12 211 ALA A C 1
ATOM 1713 O O . ALA A 1 211 ? -11.126 -9.598 21.481 1.00 87.12 211 ALA A O 1
ATOM 1714 N N . ILE A 1 212 ? -13.332 -9.783 21.902 1.00 85.88 212 ILE A N 1
ATOM 1715 C CA . ILE A 1 212 ? -13.332 -8.909 23.077 1.00 85.88 212 ILE A CA 1
ATOM 1716 C C . ILE A 1 212 ? -12.893 -9.727 24.292 1.00 85.88 212 ILE A C 1
ATOM 1718 O O . ILE A 1 212 ? -13.465 -10.781 24.582 1.00 85.88 212 ILE A O 1
ATOM 1722 N N . GLU A 1 213 ? -11.878 -9.252 25.013 1.00 86.75 213 GLU A N 1
ATOM 1723 C CA . GLU A 1 213 ? -11.436 -9.915 26.239 1.00 86.75 213 GLU A CA 1
ATOM 1724 C C . GLU A 1 213 ? -12.470 -9.729 27.369 1.00 86.75 213 GLU A C 1
ATOM 1726 O O . GLU A 1 213 ? -13.091 -8.666 27.471 1.00 86.75 213 GLU A O 1
ATOM 1731 N N . PRO A 1 214 ? -12.642 -10.702 28.286 1.00 82.88 214 PRO A N 1
ATOM 1732 C CA . PRO A 1 214 ? -13.646 -10.606 29.351 1.00 82.88 214 PRO A CA 1
ATOM 1733 C C . PRO A 1 214 ? -13.527 -9.347 30.226 1.00 82.88 214 PRO A C 1
ATOM 1735 O O . PRO A 1 214 ? -14.540 -8.790 30.638 1.00 82.88 214 PRO A O 1
ATOM 1738 N N . LEU A 1 215 ? -12.300 -8.871 30.470 1.00 83.94 215 LEU A N 1
ATOM 1739 C CA . LEU A 1 215 ? -12.025 -7.661 31.257 1.00 83.94 215 LEU A CA 1
ATOM 1740 C C . LEU A 1 215 ? -12.465 -6.378 30.525 1.00 83.94 215 LEU A C 1
ATOM 1742 O O . LEU A 1 215 ? -12.930 -5.414 31.137 1.00 83.94 215 LEU A O 1
ATOM 1746 N N . GLN A 1 216 ? -12.381 -6.384 29.195 1.00 85.19 216 GLN A N 1
ATOM 1747 C CA . GLN A 1 216 ? -12.846 -5.286 28.349 1.00 85.19 216 GLN A CA 1
ATOM 1748 C C . GLN A 1 216 ? -14.372 -5.259 28.254 1.00 85.19 216 GLN A C 1
ATOM 1750 O O . GLN A 1 216 ? -14.954 -4.186 28.119 1.00 85.19 216 GLN A O 1
ATOM 1755 N N . MET A 1 217 ? -15.024 -6.418 28.379 1.00 87.31 217 MET A N 1
ATOM 1756 C CA . MET A 1 217 ? -16.481 -6.541 28.335 1.00 87.31 217 MET A CA 1
ATOM 1757 C C . MET A 1 217 ? -17.172 -5.760 29.458 1.00 87.31 217 MET A C 1
ATOM 1759 O O . MET A 1 217 ? -18.144 -5.044 29.221 1.00 87.31 217 MET A O 1
ATOM 1763 N N . GLU A 1 218 ? -16.649 -5.874 30.681 1.00 86.38 218 GLU A N 1
ATOM 1764 C CA . GLU A 1 218 ? -17.169 -5.167 31.858 1.00 86.38 218 GLU A CA 1
ATOM 1765 C C . GLU A 1 218 ? -16.934 -3.657 31.730 1.00 86.38 218 GLU A C 1
ATOM 1767 O O . GLU A 1 218 ? -17.838 -2.852 31.970 1.00 86.38 218 GLU A O 1
ATOM 1772 N N . SER A 1 219 ? -15.753 -3.277 31.237 1.00 87.44 219 SER A N 1
ATOM 1773 C CA . SER A 1 219 ? -15.404 -1.883 30.950 1.00 87.44 219 SER A CA 1
ATOM 1774 C C . SER A 1 219 ? -16.351 -1.268 29.912 1.00 87.44 219 SER A C 1
ATOM 1776 O O . SER A 1 219 ? -16.921 -0.203 30.142 1.00 87.44 219 SER A O 1
ATOM 1778 N N . LEU A 1 220 ? -16.597 -1.968 28.805 1.00 88.25 220 LEU A N 1
ATOM 1779 C CA . LEU A 1 220 ? -17.503 -1.540 27.741 1.00 88.25 220 LEU A CA 1
ATOM 1780 C C . LEU A 1 220 ? -18.953 -1.424 28.232 1.00 88.25 220 LEU A C 1
ATOM 1782 O O . LEU A 1 220 ? -19.635 -0.444 27.935 1.00 88.25 220 LEU A O 1
ATOM 1786 N N . MET A 1 221 ? -19.418 -2.388 29.028 1.00 89.06 221 MET A N 1
ATOM 1787 C CA . MET A 1 221 ? -20.748 -2.339 29.633 1.00 89.06 221 MET A CA 1
ATOM 1788 C C . MET A 1 221 ? -20.911 -1.113 30.536 1.00 89.06 221 MET A C 1
ATOM 1790 O O . MET A 1 221 ? -21.929 -0.426 30.450 1.00 89.06 221 MET A O 1
ATOM 1794 N N . SER A 1 222 ? -19.905 -0.809 31.361 1.00 87.56 222 SER A N 1
ATOM 1795 C CA . SER A 1 222 ? -19.935 0.344 32.268 1.00 87.56 222 SER A CA 1
ATOM 1796 C C . SER A 1 222 ? -20.026 1.684 31.524 1.00 87.56 222 SER A C 1
ATOM 1798 O O . SER A 1 222 ? -20.714 2.597 31.986 1.00 87.56 222 SER A O 1
ATOM 1800 N N . VAL A 1 223 ? -19.408 1.770 30.338 1.00 90.12 223 VAL A N 1
ATOM 1801 C CA . VAL A 1 223 ? -19.455 2.943 29.453 1.00 90.12 223 VAL A CA 1
ATOM 1802 C C . VAL A 1 223 ? -20.811 3.061 28.760 1.00 90.12 223 VAL A C 1
ATOM 1804 O O . VAL A 1 223 ? -21.418 4.128 28.782 1.00 90.12 223 VAL A O 1
ATOM 1807 N N . ILE A 1 224 ? -21.345 1.969 28.202 1.00 88.31 224 ILE A N 1
ATOM 1808 C CA . ILE A 1 224 ? -22.642 1.981 27.495 1.00 88.31 224 ILE A CA 1
ATOM 1809 C C . ILE A 1 224 ? -23.813 2.260 28.455 1.00 88.31 224 ILE A C 1
ATOM 1811 O O . ILE A 1 224 ? -24.793 2.912 28.073 1.00 88.31 224 ILE A O 1
ATOM 1815 N N . ASN A 1 225 ? -23.716 1.782 29.701 1.00 86.69 225 ASN A N 1
ATOM 1816 C CA . ASN A 1 225 ? -24.693 2.050 30.759 1.00 86.69 225 ASN A CA 1
ATOM 1817 C C . ASN A 1 225 ? -24.579 3.478 31.331 1.00 86.69 225 ASN A C 1
ATOM 1819 O O . ASN A 1 225 ? -25.439 3.904 32.094 1.00 86.69 225 ASN A O 1
ATOM 1823 N N . GLY A 1 226 ? -23.520 4.219 30.981 1.00 81.75 226 GLY A N 1
ATOM 1824 C CA . GLY A 1 226 ? -23.261 5.568 31.488 1.00 81.75 226 GLY A CA 1
ATOM 1825 C C . GLY A 1 226 ? -22.808 5.615 32.951 1.00 81.75 226 GLY A C 1
ATOM 1826 O O . GLY A 1 226 ? -22.764 6.691 33.537 1.00 81.75 226 GLY A O 1
ATOM 1827 N N . SER A 1 227 ? -22.467 4.470 33.554 1.00 81.19 227 SER A N 1
ATOM 1828 C CA . SER A 1 227 ? -21.977 4.396 34.939 1.00 81.19 227 SER A CA 1
ATOM 1829 C C . SER A 1 227 ? -20.567 4.974 35.077 1.00 81.19 227 SER A C 1
ATOM 1831 O O . SER A 1 227 ? -20.214 5.512 36.123 1.00 81.19 227 SER A O 1
ATOM 1833 N N . VAL A 1 228 ? -19.764 4.872 34.014 1.00 82.56 228 VAL A N 1
ATOM 1834 C CA . VAL A 1 228 ? -18.411 5.425 33.933 1.00 82.56 228 VAL A CA 1
ATOM 1835 C C . VAL A 1 228 ? -18.305 6.280 32.674 1.00 82.56 228 VAL A C 1
ATOM 1837 O O . VAL A 1 228 ? -18.707 5.858 31.594 1.00 82.56 228 VAL A O 1
ATOM 1840 N N . SER A 1 229 ? -17.741 7.485 32.801 1.00 81.25 229 SER A N 1
ATOM 1841 C CA . SER A 1 229 ? -17.610 8.406 31.663 1.00 81.25 229 SER A CA 1
ATOM 1842 C C . SER A 1 229 ? -16.562 7.946 30.643 1.00 81.25 229 SER A C 1
ATOM 1844 O O . SER A 1 229 ? -16.733 8.183 29.454 1.00 81.25 229 SER A O 1
ATOM 1846 N N . LYS A 1 230 ? -15.476 7.296 31.077 1.00 87.38 230 LYS A N 1
ATOM 1847 C CA . LYS A 1 230 ? -14.372 6.873 30.203 1.00 87.38 230 LYS A CA 1
ATOM 1848 C C . LYS A 1 230 ? -13.865 5.486 30.581 1.00 87.38 230 LYS A C 1
ATOM 1850 O O . LYS A 1 230 ? -13.642 5.239 31.763 1.00 87.38 230 LYS A O 1
ATOM 1855 N N . ALA A 1 231 ? -13.596 4.629 29.600 1.00 87.31 231 ALA A N 1
ATOM 1856 C CA . ALA A 1 231 ? -12.890 3.368 29.826 1.00 87.31 231 ALA A CA 1
ATOM 1857 C C . ALA A 1 231 ? -11.760 3.152 28.825 1.00 87.31 231 ALA A C 1
ATOM 1859 O O . ALA A 1 231 ? -11.850 3.551 27.667 1.00 87.31 231 ALA A O 1
ATOM 1860 N N . ASN A 1 232 ? -10.701 2.488 29.278 1.00 90.00 232 ASN A N 1
ATOM 1861 C CA . ASN A 1 232 ? -9.588 2.106 28.422 1.00 90.00 232 ASN A CA 1
ATOM 1862 C C . ASN A 1 232 ? -9.864 0.730 27.814 1.00 90.00 232 ASN A C 1
ATOM 1864 O O . ASN A 1 232 ? -10.099 -0.237 28.534 1.00 90.00 232 ASN A O 1
ATOM 1868 N N . ILE A 1 233 ? -9.822 0.655 26.488 1.00 88.19 233 ILE A N 1
ATOM 1869 C CA . ILE A 1 233 ? -10.036 -0.561 25.710 1.00 88.19 233 ILE A CA 1
ATOM 1870 C C . ILE A 1 233 ? -8.808 -0.778 24.828 1.00 88.19 233 ILE A C 1
ATOM 1872 O O . ILE A 1 233 ? -8.368 0.124 24.106 1.00 88.19 233 ILE A O 1
ATOM 1876 N N . THR A 1 234 ? -8.253 -1.986 24.889 1.00 89.31 234 THR A N 1
ATOM 1877 C CA . THR A 1 234 ? -7.140 -2.403 24.036 1.00 89.31 234 THR A CA 1
ATOM 1878 C C . THR A 1 234 ? -7.694 -3.109 22.807 1.00 89.31 234 THR A C 1
ATOM 1880 O O . THR A 1 234 ? -8.300 -4.172 22.899 1.00 89.31 234 THR A O 1
ATOM 1883 N N . LEU A 1 235 ? -7.484 -2.519 21.640 1.00 88.12 235 LEU A N 1
ATOM 1884 C CA . LEU A 1 235 ? -7.940 -3.044 20.364 1.00 88.12 235 LEU A CA 1
ATOM 1885 C C . LEU A 1 235 ? -6.787 -3.787 19.690 1.00 88.12 235 LEU A C 1
ATOM 1887 O O . LEU A 1 235 ? -5.693 -3.240 19.551 1.00 88.12 235 LEU A O 1
ATOM 1891 N N . ASN A 1 236 ? -7.028 -5.012 19.221 1.00 89.62 236 ASN A N 1
ATOM 1892 C CA . ASN A 1 236 ? -6.076 -5.734 18.370 1.00 89.62 236 ASN A CA 1
ATOM 1893 C C . ASN A 1 236 ? -6.178 -5.214 16.928 1.00 89.62 236 ASN A C 1
ATOM 1895 O O . ASN A 1 236 ? -6.703 -5.889 16.043 1.00 89.62 236 ASN A O 1
ATOM 1899 N N . LEU A 1 237 ? -5.724 -3.979 16.727 1.00 89.62 237 LEU A N 1
ATOM 1900 C CA . LEU A 1 237 ? -5.687 -3.291 15.445 1.00 89.62 237 LEU A CA 1
ATOM 1901 C C . LEU A 1 237 ? -4.232 -2.871 15.168 1.00 89.62 237 LEU A C 1
ATOM 1903 O O . LEU A 1 237 ? -3.665 -2.123 15.968 1.00 89.62 237 LEU A O 1
ATOM 1907 N N . PRO A 1 238 ? -3.609 -3.350 14.077 1.00 92.19 238 PRO A N 1
ATOM 1908 C CA . PRO A 1 238 ? -2.254 -2.951 13.727 1.00 92.19 238 PRO A CA 1
ATOM 1909 C C . PRO A 1 238 ? -2.196 -1.480 13.306 1.00 92.19 238 PRO A C 1
ATOM 1911 O O . PRO A 1 238 ? -3.146 -0.951 12.737 1.00 92.19 238 PRO A O 1
ATOM 1914 N N . ARG A 1 239 ? -1.058 -0.828 13.559 1.00 91.56 239 ARG A N 1
ATOM 1915 C CA . ARG A 1 239 ? -0.840 0.587 13.217 1.00 91.56 239 ARG A CA 1
ATOM 1916 C C . ARG A 1 239 ? -0.489 0.797 11.744 1.00 91.56 239 ARG A C 1
ATOM 1918 O O . ARG A 1 239 ? -0.912 1.784 11.153 1.00 91.56 239 ARG A O 1
ATOM 1925 N N . TYR A 1 240 ? 0.305 -0.102 11.163 1.00 93.69 240 TYR A N 1
ATOM 1926 C CA . TYR A 1 240 ? 0.829 0.042 9.803 1.00 93.69 240 TYR A CA 1
ATOM 1927 C C . TYR A 1 240 ? 0.129 -0.912 8.833 1.00 93.69 240 TYR A C 1
ATOM 1929 O O . TYR A 1 240 ? 0.048 -2.119 9.084 1.00 93.69 240 TYR A O 1
ATOM 1937 N N . PHE A 1 241 ? -0.313 -0.388 7.691 1.00 93.62 241 PHE A N 1
ATOM 1938 C CA . PHE A 1 241 ? -0.978 -1.147 6.633 1.00 93.62 241 PHE A CA 1
ATOM 1939 C C . PHE A 1 241 ? -0.245 -0.984 5.303 1.00 93.62 241 PHE A C 1
ATOM 1941 O O . PHE A 1 241 ? 0.227 0.097 4.968 1.00 93.62 241 PHE A O 1
ATOM 1948 N N . LEU A 1 242 ? -0.176 -2.073 4.544 1.00 92.56 242 LEU A N 1
ATOM 1949 C CA . LEU A 1 242 ? 0.240 -2.095 3.152 1.00 92.56 242 LEU A CA 1
ATOM 1950 C C . LEU A 1 242 ? -1.007 -2.076 2.271 1.00 92.56 242 LEU A C 1
ATOM 1952 O O . LEU A 1 242 ? -1.856 -2.965 2.382 1.00 92.56 242 LEU A O 1
ATOM 1956 N N . VAL A 1 243 ? -1.079 -1.094 1.374 1.00 90.50 243 VAL A N 1
ATOM 1957 C CA . VAL A 1 243 ? -2.172 -0.933 0.407 1.00 90.50 243 VAL A CA 1
ATOM 1958 C C . VAL A 1 243 ? -1.646 -1.282 -0.994 1.00 90.50 243 VAL A C 1
ATOM 1960 O O . VAL A 1 243 ? -1.128 -0.410 -1.693 1.00 90.50 243 VAL A O 1
ATOM 1963 N N . PRO A 1 244 ? -1.729 -2.553 -1.415 1.00 86.25 244 PRO A N 1
ATOM 1964 C CA . PRO A 1 244 ? -1.242 -2.998 -2.720 1.00 86.25 244 PRO A CA 1
ATOM 1965 C C . PRO A 1 244 ? -2.133 -2.490 -3.873 1.00 86.25 244 PRO A C 1
ATOM 1967 O O . PRO A 1 244 ? -3.288 -2.125 -3.647 1.00 86.25 244 PRO A O 1
ATOM 1970 N N . PRO A 1 245 ? -1.637 -2.443 -5.124 1.00 77.94 245 PRO A N 1
ATOM 1971 C CA . PRO A 1 245 ? -2.366 -1.846 -6.246 1.00 77.94 245 PRO A CA 1
ATOM 1972 C C . PRO A 1 245 ? -3.676 -2.572 -6.596 1.00 77.94 245 PRO A C 1
ATOM 1974 O O . PRO A 1 245 ? -4.686 -1.907 -6.804 1.00 77.94 245 PRO A O 1
ATOM 1977 N N . PHE A 1 246 ? -3.685 -3.911 -6.597 1.00 75.81 246 PHE A N 1
ATOM 1978 C CA . PHE A 1 246 ? -4.816 -4.731 -7.070 1.00 75.81 246 PHE A CA 1
ATOM 1979 C C . PHE A 1 246 ? -5.312 -5.773 -6.056 1.00 75.81 246 PHE A C 1
ATOM 1981 O O . PHE A 1 246 ? -6.037 -6.694 -6.426 1.00 75.81 246 PHE A O 1
ATOM 1988 N N . SER A 1 247 ? -4.908 -5.680 -4.788 1.00 79.12 247 SER A N 1
ATOM 1989 C CA . SER A 1 247 ? -5.300 -6.655 -3.766 1.00 79.12 247 SER A CA 1
ATOM 1990 C C . SER A 1 247 ? -5.832 -6.001 -2.491 1.00 79.12 247 SER A C 1
ATOM 1992 O O . SER A 1 247 ? -5.886 -4.781 -2.358 1.00 79.12 247 SER A O 1
ATOM 1994 N N . VAL A 1 248 ? -6.311 -6.847 -1.581 1.00 85.88 248 VAL A N 1
ATOM 1995 C CA . VAL A 1 248 ? -6.871 -6.471 -0.278 1.00 85.88 248 VAL A CA 1
ATOM 1996 C C . VAL A 1 248 ? -5.797 -5.767 0.550 1.00 85.88 248 VAL A C 1
ATOM 1998 O O . VAL A 1 248 ? -4.617 -6.117 0.480 1.00 85.88 248 VAL A O 1
ATOM 2001 N N . VAL A 1 249 ? -6.200 -4.778 1.344 1.00 89.69 249 VAL A N 1
ATOM 2002 C CA . VAL A 1 249 ? -5.274 -4.117 2.265 1.00 89.69 249 VAL A CA 1
ATOM 2003 C C . VAL A 1 249 ? -4.811 -5.132 3.305 1.00 89.69 249 VAL A C 1
ATOM 2005 O O . VAL A 1 249 ? -5.614 -5.872 3.868 1.00 89.69 249 VAL A O 1
ATOM 2008 N N . THR A 1 250 ? -3.511 -5.174 3.575 1.00 91.50 250 THR A N 1
ATOM 2009 C CA . THR A 1 250 ? -2.935 -6.123 4.537 1.00 91.50 250 THR A CA 1
ATOM 2010 C C . THR A 1 250 ? -2.147 -5.384 5.608 1.00 91.50 250 THR A C 1
ATOM 2012 O O . THR A 1 250 ? -1.517 -4.373 5.301 1.00 91.50 250 THR A O 1
ATOM 2015 N N . PRO A 1 251 ? -2.125 -5.857 6.862 1.00 92.62 251 PRO A N 1
ATOM 2016 C CA . PRO A 1 251 ? -1.219 -5.310 7.862 1.00 92.62 251 PRO A CA 1
ATOM 2017 C C . PRO A 1 251 ? 0.237 -5.442 7.406 1.00 92.62 251 PRO A C 1
ATOM 2019 O O . PRO A 1 251 ? 0.646 -6.497 6.920 1.00 92.62 251 PRO A O 1
ATOM 2022 N N . ALA A 1 252 ? 1.050 -4.407 7.615 1.00 93.44 252 ALA A N 1
ATOM 2023 C CA . ALA A 1 252 ? 2.489 -4.467 7.373 1.00 93.44 252 ALA A CA 1
ATOM 2024 C C . ALA A 1 252 ? 3.168 -5.295 8.480 1.00 93.44 252 ALA A C 1
ATOM 2026 O O . ALA A 1 252 ? 3.704 -4.755 9.449 1.00 93.44 252 ALA A O 1
ATOM 2027 N N . VAL A 1 253 ? 3.075 -6.625 8.379 1.00 92.12 253 VAL A N 1
ATOM 2028 C CA . VAL A 1 253 ? 3.502 -7.578 9.421 1.00 92.12 253 VAL A CA 1
ATOM 2029 C C . VAL A 1 253 ? 4.940 -7.335 9.907 1.00 92.12 253 VAL A C 1
ATOM 2031 O O . VAL A 1 253 ? 5.112 -7.249 11.123 1.00 92.12 253 VAL A O 1
ATOM 2034 N N . PRO A 1 254 ? 5.960 -7.147 9.038 1.00 91.56 254 PRO A N 1
ATOM 2035 C CA . PRO A 1 254 ? 7.335 -6.937 9.497 1.00 91.56 254 PRO A CA 1
ATOM 2036 C C . PRO A 1 254 ? 7.481 -5.721 10.419 1.00 91.56 254 PRO A C 1
ATOM 2038 O O . PRO A 1 254 ? 8.104 -5.810 11.475 1.00 91.56 254 PRO A O 1
ATOM 2041 N N . VAL A 1 255 ? 6.850 -4.602 10.054 1.00 92.44 255 VAL A N 1
ATOM 2042 C CA . VAL A 1 255 ? 6.934 -3.336 10.795 1.00 92.44 255 VAL A CA 1
ATOM 2043 C C . VAL A 1 255 ? 6.122 -3.405 12.087 1.00 92.44 255 VAL A C 1
ATOM 2045 O O . VAL A 1 255 ? 6.621 -3.036 13.148 1.00 92.44 255 VAL A O 1
ATOM 2048 N N . ASN A 1 256 ? 4.896 -3.937 12.026 1.00 93.06 256 ASN A N 1
ATOM 2049 C CA . ASN A 1 256 ? 4.035 -4.064 13.203 1.00 93.06 256 ASN A CA 1
ATOM 2050 C C . ASN A 1 256 ? 4.623 -5.010 14.259 1.00 93.06 256 ASN A C 1
ATOM 2052 O O . ASN A 1 256 ? 4.484 -4.742 15.450 1.00 93.06 256 ASN A O 1
ATOM 2056 N N . LEU A 1 257 ? 5.274 -6.102 13.846 1.00 91.31 257 LEU A N 1
ATOM 2057 C CA . LEU A 1 257 ? 5.936 -7.019 14.775 1.00 91.31 257 LEU A CA 1
ATOM 2058 C C . LEU A 1 257 ? 7.196 -6.398 15.380 1.00 91.31 257 LEU A C 1
ATOM 2060 O O . LEU A 1 257 ? 7.383 -6.487 16.590 1.00 91.31 257 LEU A O 1
ATOM 2064 N N . ALA A 1 258 ? 8.029 -5.739 14.567 1.00 91.12 258 ALA A N 1
ATOM 2065 C CA . ALA A 1 258 ? 9.251 -5.103 15.055 1.00 91.12 258 ALA A CA 1
ATOM 2066 C C . ALA A 1 258 ? 8.956 -3.995 16.079 1.00 91.12 258 ALA A C 1
ATOM 2068 O O . ALA A 1 258 ? 9.589 -3.954 17.130 1.00 91.12 258 ALA A O 1
ATOM 2069 N N . LEU A 1 259 ? 7.963 -3.141 15.810 1.00 89.75 259 LEU A N 1
ATOM 2070 C CA . LEU A 1 259 ? 7.588 -2.019 16.681 1.00 89.75 259 LEU A CA 1
ATOM 2071 C C . LEU A 1 259 ? 6.566 -2.388 17.769 1.00 89.75 259 LEU A C 1
ATOM 2073 O O . LEU A 1 259 ? 6.096 -1.510 18.486 1.00 89.75 259 LEU A O 1
ATOM 2077 N N . ASN A 1 260 ? 6.181 -3.665 17.884 1.00 90.06 260 ASN A N 1
ATOM 2078 C CA . ASN A 1 260 ? 5.089 -4.118 18.756 1.00 90.06 260 ASN A CA 1
ATOM 2079 C C . ASN A 1 260 ? 3.792 -3.289 18.585 1.00 90.06 260 ASN A C 1
ATOM 2081 O O . ASN A 1 260 ? 3.036 -3.054 19.526 1.00 90.06 260 ASN A O 1
ATOM 2085 N N . ALA A 1 261 ? 3.524 -2.845 17.356 1.00 88.69 261 ALA A N 1
ATOM 2086 C CA . ALA A 1 261 ? 2.428 -1.947 16.999 1.00 88.69 261 ALA A CA 1
ATOM 2087 C C . ALA A 1 261 ? 1.177 -2.715 16.529 1.00 88.69 261 ALA A C 1
ATOM 2089 O O . ALA A 1 261 ? 0.452 -2.271 15.640 1.00 88.69 261 ALA A O 1
ATOM 2090 N N . SER A 1 262 ? 0.950 -3.907 17.093 1.00 87.06 262 SER A N 1
ATOM 2091 C CA . SER A 1 262 ? -0.181 -4.790 16.760 1.00 87.06 262 SER A CA 1
ATOM 2092 C C . SER A 1 262 ? -1.445 -4.512 17.580 1.00 87.06 262 SER A C 1
ATOM 2094 O O . SER A 1 262 ? -2.524 -4.995 17.234 1.00 87.06 262 SER A O 1
ATOM 2096 N N . ARG A 1 263 ? -1.306 -3.755 18.674 1.00 88.75 263 ARG A N 1
ATOM 2097 C CA . ARG A 1 263 ? -2.395 -3.384 19.577 1.00 88.75 263 ARG A CA 1
ATOM 2098 C C . ARG A 1 263 ? -2.415 -1.879 19.773 1.00 88.75 263 ARG A C 1
ATOM 2100 O O . ARG A 1 263 ? -1.365 -1.249 19.882 1.00 88.75 263 ARG A O 1
ATOM 2107 N N . ILE A 1 264 ? -3.615 -1.328 19.881 1.00 87.88 264 ILE A N 1
ATOM 2108 C CA . ILE A 1 264 ? -3.852 0.085 20.148 1.00 87.88 264 ILE A CA 1
ATOM 2109 C C . ILE A 1 264 ? -4.607 0.196 21.467 1.00 87.88 264 ILE A C 1
ATOM 2111 O O . ILE A 1 264 ? -5.683 -0.376 21.634 1.00 87.88 264 ILE A O 1
ATOM 2115 N N . ASN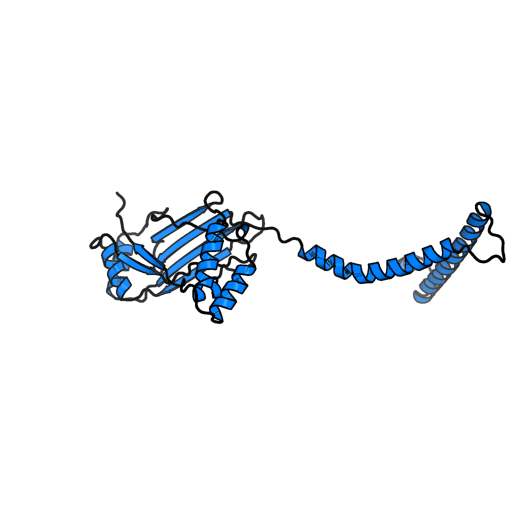 A 1 265 ? -4.043 0.948 22.407 1.00 89.75 265 ASN A N 1
ATOM 2116 C CA . ASN A 1 265 ? -4.751 1.342 23.618 1.00 89.75 265 ASN A CA 1
ATOM 2117 C C . ASN A 1 265 ? -5.557 2.601 23.312 1.00 89.75 265 ASN A C 1
ATOM 2119 O O . ASN A 1 265 ? -5.002 3.602 22.866 1.00 89.75 265 ASN A O 1
ATOM 2123 N N . SER A 1 266 ? -6.862 2.540 23.548 1.00 87.19 266 SER A N 1
ATOM 2124 C CA . SER A 1 266 ? -7.796 3.616 23.227 1.00 87.19 266 SER A CA 1
ATOM 2125 C C . SER A 1 266 ? -8.689 3.916 24.425 1.00 87.19 266 SER A C 1
ATOM 2127 O O . SER A 1 266 ? -9.064 3.008 25.165 1.00 87.19 266 SER A O 1
ATOM 2129 N N . THR A 1 267 ? -9.030 5.185 24.633 1.00 90.12 267 THR A N 1
ATOM 2130 C CA . THR A 1 267 ? -9.955 5.605 25.692 1.00 90.12 267 THR A CA 1
ATOM 2131 C C . THR A 1 267 ? -11.302 5.925 25.066 1.00 90.12 267 THR A C 1
ATOM 2133 O O . THR A 1 267 ? -11.413 6.832 24.250 1.00 90.12 267 THR A O 1
ATOM 2136 N N . TRP A 1 268 ? -12.325 5.176 25.457 1.00 89.12 268 TRP A N 1
ATOM 2137 C CA . TRP A 1 268 ? -13.674 5.269 24.920 1.00 89.12 268 TRP A CA 1
ATOM 2138 C C . TRP A 1 268 ? -14.539 6.088 25.866 1.00 89.12 268 TRP A C 1
ATOM 2140 O O . TRP A 1 268 ? -14.514 5.872 27.080 1.00 89.12 268 TRP A O 1
ATOM 2150 N N . LYS A 1 269 ? -15.315 7.011 25.303 1.00 88.88 269 LYS A N 1
ATOM 2151 C CA . LYS A 1 269 ? -16.320 7.810 26.002 1.00 88.88 269 LYS A CA 1
ATOM 2152 C C . LYS A 1 269 ? -17.639 7.654 25.259 1.00 88.88 269 LYS A C 1
ATOM 2154 O O . LYS A 1 269 ? -17.676 7.819 24.046 1.00 88.88 269 LYS A O 1
ATOM 2159 N N . TYR A 1 270 ? -18.703 7.342 25.989 1.00 86.25 270 TYR A N 1
ATOM 2160 C CA . TYR A 1 270 ? -20.057 7.356 25.449 1.00 86.25 270 TYR A CA 1
ATOM 2161 C C . TYR A 1 270 ? -20.750 8.638 25.901 1.00 86.25 270 TYR A C 1
ATOM 2163 O O . TYR A 1 270 ? -20.900 8.879 27.099 1.00 86.25 270 TYR A O 1
ATOM 2171 N N . GLU A 1 271 ? -21.143 9.466 24.939 1.00 82.44 271 GLU A N 1
ATOM 2172 C CA . GLU A 1 271 ? -21.969 10.649 25.168 1.00 82.44 271 GLU A CA 1
ATOM 2173 C C . GLU A 1 271 ? -23.352 10.380 24.582 1.00 82.44 271 GLU A C 1
ATOM 2175 O O . GLU A 1 271 ? -23.484 9.964 23.431 1.00 82.44 271 GLU A O 1
ATOM 2180 N N . GLN A 1 272 ? -24.391 10.564 25.395 1.00 71.75 272 GLN A N 1
ATOM 2181 C CA . GLN A 1 272 ? -25.756 10.542 24.886 1.00 71.75 272 GLN A CA 1
ATOM 2182 C C . GLN A 1 272 ? -25.980 11.857 24.141 1.00 71.75 272 GLN A C 1
ATOM 2184 O O . GLN A 1 272 ? -25.807 12.924 24.729 1.00 71.75 272 GLN A O 1
ATOM 2189 N N . GLY A 1 273 ? -26.309 11.769 22.851 1.00 66.75 273 GLY A N 1
ATOM 2190 C CA . GLY A 1 273 ? -26.719 12.933 22.070 1.00 66.75 273 GLY A CA 1
ATOM 2191 C C . GLY A 1 273 ? -27.960 13.573 22.691 1.00 66.75 273 GLY A C 1
ATOM 2192 O O . GLY A 1 273 ? -28.837 12.855 23.178 1.00 66.75 273 GLY A O 1
ATOM 2193 N N . CYS A 1 274 ? -27.978 14.905 22.715 1.00 48.09 274 CYS A N 1
ATOM 2194 C CA . CYS A 1 274 ? -29.120 15.703 23.154 1.00 48.09 274 CYS A CA 1
ATOM 2195 C C . CYS A 1 274 ? -30.324 15.542 22.221 1.00 48.09 274 CYS A C 1
ATOM 2197 O O . CYS A 1 274 ? -30.104 15.441 20.991 1.00 48.09 274 CYS A O 1
#

InterPro domains:
  IPR027272 Piezo family [PTHR13167] (1-264)
  IPR031334 Piezo non-specific cation channel, cap domain [PF12166] (126-245)
  IPR056770 Piezo, THU9 and anchor domain [PF24874] (1-78)

Organism: NCBI:txid451379

Secondary structure (DSSP, 8-state):
-HHHHS--SS-HHHHHHHHHHHHHHHHHHHHHHHHHHHHHHS---TTSPPPHHHHHHHHHHHHHHHHHHHHHHHHHHHHHTT------EEEEEEEEEETTSPPSEEEEEETTT-EEPPHHHHHHHHHHHHHS-S-HHHHHHHHHHTT--TTTPEE----SS-SS-----HHHHHHHHHHHHTT---EEEEEEEEEESSTTPPPEEEEEEEEPPHHHHHHHHHHHTTSSSEEEEEE---S-EE--SSS--EE-HHHHHHTTTT-EEEEEE-----